Protein AF-A0A7Y3T190-F1 (afdb_monomer_lite)

Radius of gyration: 18.18 Å; chains: 1; bounding box: 47×35×49 Å

Foldseek 3Di:
DPDPVVLCVVLVVLCCVLVVVLVVVLVVLLVVLVVVDVLAQDEQLVLLCSLLQGLLCSLQSLQLCLCVVCLPPVNVVVVVVDPDDVLVSSVVSVVVSLVVSLVSLLVSLVVSVVNNYPDDSVVSSLLSSLSSLLLNLQLLLVCLVPVDSVSSNVVSVVVSVVLVVCVCVPVVLCRSSCVSVVDDNSSVVSNVNSVVSNVNSSVSNVVVVVVD

Sequence (212 aa):
MIGILNVLQISKVNLRIAFRNNILFSIAILISTPIIFSITNLDFSMAAKICEQFTVMIGVVILVPIFTPEEDRNIKETINAKAISPMFVYIIRILIAVILIISLIALFVNILIYLGGTFTSGRLIMGTFASALFLGGLGLFIASLTENISIGYMIPIVYFVFDIMTKGKYTKNLFLFSLMNNSFKEKYYLLIAAVVLIILSLLVYWVKNSKA

pLDDT: mean 75.5, std 12.4, range [44.88, 90.69]

Structure (mmCIF, N/CA/C/O backbone):
data_AF-A0A7Y3T190-F1
#
_entry.id   AF-A0A7Y3T190-F1
#
loop_
_atom_site.group_PDB
_atom_site.id
_atom_site.type_symbol
_atom_site.label_atom_id
_atom_site.label_alt_id
_atom_site.label_comp_id
_atom_site.label_asym_id
_atom_site.label_entity_id
_atom_site.label_seq_id
_atom_site.pdbx_PDB_ins_code
_atom_site.Cartn_x
_atom_site.Cartn_y
_atom_site.Cartn_z
_atom_site.occupancy
_atom_site.B_iso_or_equiv
_atom_site.auth_seq_id
_atom_site.auth_comp_id
_atom_site.auth_asym_id
_atom_site.auth_atom_id
_atom_site.pdbx_PDB_model_num
ATOM 1 N N . MET A 1 1 ? -16.109 18.915 26.242 1.00 44.88 1 MET A N 1
ATOM 2 C CA . MET A 1 1 ? -15.169 19.153 25.123 1.00 44.88 1 MET A CA 1
ATOM 3 C C . MET A 1 1 ? -13.795 18.598 25.507 1.00 44.88 1 MET A C 1
ATOM 5 O O . MET A 1 1 ? -12.869 19.344 25.787 1.00 44.88 1 MET A O 1
ATOM 9 N N . ILE A 1 2 ? -13.680 17.269 25.619 1.00 49.00 2 ILE A N 1
ATOM 10 C CA . ILE A 1 2 ? -12.401 16.598 25.903 1.00 49.00 2 ILE A CA 1
ATOM 11 C C . ILE A 1 2 ? -11.608 16.673 24.600 1.00 49.00 2 ILE A C 1
ATOM 13 O O . ILE A 1 2 ? -11.984 16.068 23.601 1.00 49.00 2 ILE A O 1
ATOM 17 N N . GLY A 1 3 ? -10.622 17.568 24.587 1.00 51.09 3 GLY A N 1
ATOM 18 C CA . GLY A 1 3 ? -10.087 18.164 23.371 1.00 51.09 3 GLY A CA 1
ATOM 19 C C . GLY A 1 3 ? -9.496 17.157 22.389 1.00 51.09 3 GLY A C 1
ATOM 20 O O . GLY A 1 3 ? -8.759 16.249 22.768 1.00 51.09 3 GLY A O 1
ATOM 21 N N . ILE A 1 4 ? -9.754 17.410 21.107 1.00 55.91 4 ILE A N 1
ATOM 22 C CA . ILE A 1 4 ? -9.080 16.846 19.926 1.00 55.91 4 ILE A CA 1
ATOM 23 C C . ILE A 1 4 ? -7.562 16.663 20.121 1.00 55.91 4 ILE A C 1
ATOM 25 O O . ILE A 1 4 ? -6.988 15.696 19.629 1.00 55.91 4 ILE A O 1
ATOM 29 N N . LEU A 1 5 ? -6.914 17.534 20.900 1.00 55.50 5 LEU A N 1
ATOM 30 C CA . LEU A 1 5 ? -5.495 17.447 21.254 1.00 55.50 5 LEU A CA 1
ATOM 31 C C . LEU A 1 5 ? -5.123 16.168 22.026 1.00 55.50 5 LEU A C 1
ATOM 33 O O . LEU A 1 5 ? -4.094 15.565 21.730 1.00 55.50 5 LEU A O 1
ATOM 37 N N . ASN A 1 6 ? -5.970 15.702 22.948 1.00 60.53 6 ASN A N 1
ATOM 38 C CA . ASN A 1 6 ? -5.724 14.471 23.709 1.00 60.53 6 ASN A CA 1
ATOM 39 C C . ASN A 1 6 ? -5.890 13.229 22.825 1.00 60.53 6 ASN A C 1
ATOM 41 O O . ASN A 1 6 ? -5.131 12.269 22.945 1.00 60.53 6 ASN A O 1
ATOM 45 N N . VAL A 1 7 ? -6.851 13.269 21.898 1.00 59.91 7 VAL A N 1
ATOM 46 C CA . VAL A 1 7 ? -7.062 12.225 20.883 1.00 59.91 7 VAL A CA 1
ATOM 47 C C . VAL A 1 7 ? -5.846 12.122 19.967 1.00 59.91 7 VAL A C 1
ATOM 49 O O . VAL A 1 7 ? -5.326 11.034 19.718 1.00 59.91 7 VAL A O 1
ATOM 52 N N . LEU A 1 8 ? -5.351 13.275 19.514 1.00 59.31 8 LEU A N 1
ATOM 53 C CA . LEU A 1 8 ? -4.154 13.372 18.693 1.00 59.31 8 LEU A CA 1
ATOM 54 C C . LEU A 1 8 ? -2.913 12.895 19.447 1.00 59.31 8 LEU A C 1
ATOM 56 O O . LEU A 1 8 ? -2.110 12.189 18.853 1.00 59.31 8 LEU A O 1
ATOM 60 N N . GLN A 1 9 ? -2.750 13.212 20.734 1.00 60.97 9 GLN A N 1
ATOM 61 C CA . GLN A 1 9 ? -1.602 12.748 21.521 1.00 60.97 9 GLN A CA 1
ATOM 62 C C . GLN A 1 9 ? -1.601 11.231 21.731 1.00 60.97 9 GLN A C 1
ATOM 64 O O . GLN A 1 9 ? -0.572 10.597 21.501 1.00 60.97 9 GLN A O 1
ATOM 69 N N . ILE A 1 10 ? -2.737 10.637 22.108 1.00 59.69 10 ILE A N 1
ATOM 70 C CA . ILE A 1 10 ? -2.844 9.184 22.323 1.00 59.69 10 ILE A CA 1
ATOM 71 C C . ILE A 1 10 ? -2.643 8.441 20.999 1.00 59.69 10 ILE A C 1
ATOM 73 O O . ILE A 1 10 ? -1.848 7.502 20.927 1.00 59.69 10 ILE A O 1
ATOM 77 N N . SER A 1 11 ? -3.283 8.920 19.925 1.00 58.53 11 SER A N 1
ATOM 78 C CA . SER A 1 11 ? -3.068 8.375 18.586 1.00 58.53 11 SER A CA 1
ATOM 79 C C . SER A 1 11 ? -1.607 8.520 18.168 1.00 58.53 11 SER A C 1
ATOM 81 O O . SER A 1 11 ? -1.024 7.553 17.704 1.00 58.53 11 SER A O 1
ATOM 83 N N . LYS A 1 12 ? -0.965 9.672 18.407 1.00 59.53 12 LYS A N 1
ATOM 84 C CA . LYS A 1 12 ? 0.435 9.938 18.041 1.00 59.53 12 LYS A CA 1
ATOM 85 C C . LYS A 1 12 ? 1.422 9.016 18.750 1.00 59.53 12 LYS A C 1
ATOM 87 O O . LYS A 1 12 ? 2.384 8.599 18.116 1.00 59.53 12 LYS A O 1
ATOM 92 N N . VAL A 1 13 ? 1.220 8.694 20.029 1.00 59.31 13 VAL A N 1
ATOM 93 C CA . VAL A 1 13 ? 2.126 7.797 20.771 1.00 59.31 13 VAL A CA 1
ATOM 94 C C . VAL A 1 13 ? 1.984 6.353 20.289 1.00 59.31 13 VAL A C 1
ATOM 96 O O . VAL A 1 13 ? 2.996 5.717 19.997 1.00 59.31 13 VAL A O 1
ATOM 99 N N . ASN A 1 14 ? 0.752 5.865 20.124 1.00 62.19 14 ASN A N 1
ATOM 100 C CA . ASN A 1 14 ? 0.501 4.505 19.641 1.00 62.19 14 ASN A CA 1
ATOM 101 C C . ASN A 1 14 ? 0.933 4.343 18.168 1.00 62.19 14 ASN A C 1
ATOM 103 O O . ASN A 1 14 ? 1.640 3.403 17.804 1.00 62.19 14 ASN A O 1
ATOM 107 N N . LEU A 1 15 ? 0.642 5.361 17.345 1.00 60.62 15 LEU A N 1
ATOM 108 C CA . LEU A 1 15 ? 1.167 5.505 15.988 1.00 60.62 15 LEU A CA 1
ATOM 109 C C . LEU A 1 15 ? 2.686 5.466 15.984 1.00 60.62 15 LEU A C 1
ATOM 111 O O . LEU A 1 15 ? 3.250 4.733 15.192 1.00 60.62 15 LEU A O 1
ATOM 115 N N . ARG A 1 16 ? 3.370 6.218 16.854 1.00 63.94 16 ARG A N 1
ATOM 116 C CA . ARG A 1 16 ? 4.836 6.285 16.843 1.00 63.94 16 ARG A CA 1
ATOM 117 C C . ARG A 1 16 ? 5.470 4.915 17.038 1.00 63.94 16 ARG A C 1
ATOM 119 O O . ARG A 1 16 ? 6.516 4.673 16.454 1.00 63.94 16 ARG A O 1
ATOM 126 N N . ILE A 1 17 ? 4.869 4.033 17.831 1.00 60.03 17 ILE A N 1
ATOM 127 C CA . ILE A 1 17 ? 5.414 2.695 18.077 1.00 60.03 17 ILE A CA 1
ATOM 128 C C . ILE A 1 17 ? 5.097 1.764 16.897 1.00 60.03 17 ILE A C 1
ATOM 130 O O . ILE A 1 17 ? 6.022 1.185 16.328 1.00 60.03 17 ILE A O 1
ATOM 134 N N . ALA A 1 18 ? 3.831 1.686 16.472 1.00 61.00 18 ALA A N 1
ATOM 135 C CA . ALA A 1 18 ? 3.410 0.827 15.361 1.00 61.00 18 ALA A CA 1
ATOM 136 C C . ALA A 1 18 ? 4.019 1.264 14.013 1.00 61.00 18 ALA A C 1
ATOM 138 O O . ALA A 1 18 ? 4.621 0.458 13.303 1.00 61.00 18 ALA A O 1
ATOM 139 N N . PHE A 1 19 ? 3.960 2.561 13.685 1.00 67.56 19 PHE A N 1
ATOM 140 C CA . PHE A 1 19 ? 4.597 3.103 12.483 1.00 67.56 19 PHE A CA 1
ATOM 141 C C . PHE A 1 19 ? 6.107 2.986 12.523 1.00 67.56 19 PHE A C 1
ATOM 143 O O . PHE A 1 19 ? 6.684 2.742 11.474 1.00 67.56 19 PHE A O 1
ATOM 150 N N . ARG A 1 20 ? 6.776 3.139 13.674 1.00 71.50 20 ARG A N 1
ATOM 151 C CA . ARG A 1 20 ? 8.238 2.986 13.709 1.00 71.50 20 ARG A CA 1
ATOM 152 C C . ARG A 1 20 ? 8.646 1.590 13.254 1.00 71.50 20 ARG A C 1
ATOM 154 O O . ARG A 1 20 ? 9.553 1.484 12.437 1.00 71.50 20 ARG A O 1
ATOM 161 N N . ASN A 1 21 ? 7.956 0.547 13.714 1.00 73.50 21 ASN A N 1
ATOM 162 C CA . ASN A 1 21 ? 8.255 -0.816 13.280 1.00 73.50 21 ASN A CA 1
ATOM 163 C C . ASN A 1 21 ? 7.94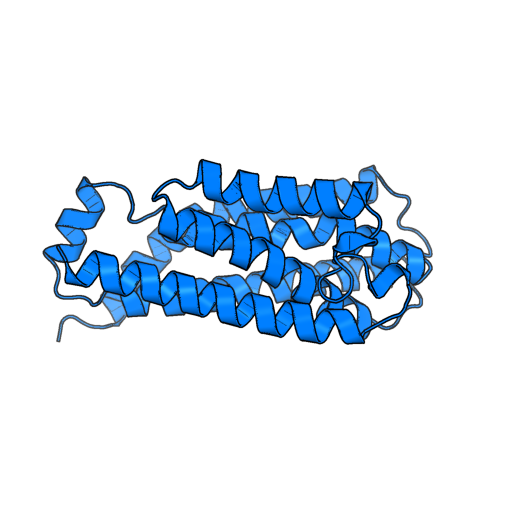0 -1.014 11.784 1.00 73.50 21 ASN A C 1
ATOM 165 O O . ASN A 1 21 ? 8.786 -1.520 11.054 1.00 73.50 21 ASN A O 1
ATOM 169 N N . ASN A 1 22 ? 6.793 -0.536 11.289 1.00 81.69 22 ASN A N 1
ATOM 170 C CA . ASN A 1 22 ? 6.429 -0.677 9.868 1.00 81.69 22 ASN A CA 1
ATOM 171 C C . ASN A 1 22 ? 7.326 0.145 8.928 1.00 81.69 22 ASN A C 1
ATOM 173 O O . ASN A 1 22 ? 7.636 -0.294 7.821 1.00 81.69 22 ASN A O 1
ATOM 177 N N . ILE A 1 23 ? 7.777 1.323 9.367 1.00 79.38 23 ILE A N 1
ATOM 178 C CA . ILE A 1 23 ? 8.745 2.155 8.646 1.00 79.38 23 ILE A CA 1
ATOM 179 C C . ILE A 1 23 ? 10.094 1.439 8.588 1.00 79.38 23 ILE A C 1
ATOM 181 O O . ILE A 1 23 ? 10.684 1.380 7.516 1.00 79.38 23 ILE A O 1
ATOM 185 N N . LEU A 1 24 ? 10.559 0.845 9.695 1.00 81.31 24 LEU A N 1
ATOM 186 C CA . LEU A 1 24 ? 11.789 0.048 9.705 1.00 81.31 24 LEU A CA 1
ATOM 187 C C . LEU A 1 24 ? 11.707 -1.123 8.718 1.00 81.31 24 LEU A C 1
ATOM 189 O O . LEU A 1 24 ? 12.624 -1.298 7.920 1.00 81.31 24 LEU A O 1
ATOM 193 N N . PHE A 1 25 ? 10.596 -1.868 8.704 1.00 82.38 25 PHE A N 1
ATOM 194 C CA . PHE A 1 25 ? 10.384 -2.940 7.725 1.00 82.38 25 PHE A CA 1
ATOM 195 C C . PHE A 1 25 ? 10.343 -2.420 6.285 1.00 82.38 25 PHE A C 1
ATOM 197 O O . PHE A 1 25 ? 10.968 -3.002 5.403 1.00 82.38 25 PHE A O 1
ATOM 204 N N . SER A 1 26 ? 9.667 -1.297 6.040 1.00 80.81 26 SER A N 1
ATOM 205 C CA . SER A 1 26 ? 9.594 -0.686 4.706 1.00 80.81 26 SER A CA 1
ATOM 206 C C . SER A 1 26 ? 10.968 -0.223 4.215 1.00 80.81 26 SER A C 1
ATOM 208 O O . SER A 1 26 ? 11.325 -0.458 3.063 1.00 80.81 26 SER A O 1
ATOM 210 N N . ILE A 1 27 ? 11.773 0.381 5.094 1.00 83.75 27 ILE A N 1
ATOM 211 C CA . ILE A 1 27 ? 13.156 0.773 4.798 1.00 83.75 27 ILE A CA 1
ATOM 212 C C . ILE A 1 27 ? 14.017 -0.465 4.531 1.00 83.75 27 ILE A C 1
ATOM 214 O O . ILE A 1 27 ? 14.779 -0.467 3.569 1.00 83.75 27 ILE A O 1
ATOM 218 N N . ALA A 1 28 ? 13.877 -1.530 5.325 1.00 84.19 28 ALA A N 1
ATOM 219 C CA . ALA A 1 28 ? 14.607 -2.778 5.107 1.00 84.19 28 ALA A CA 1
ATOM 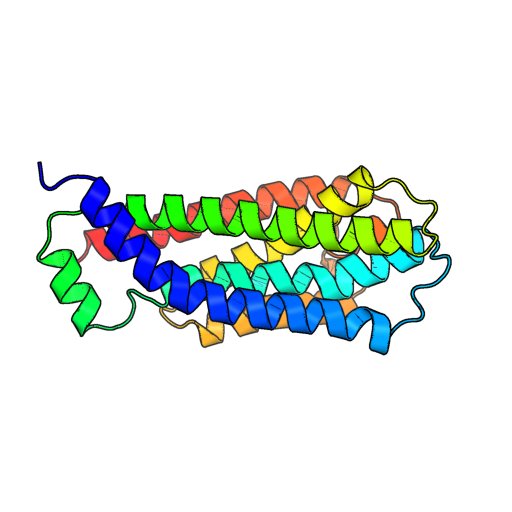220 C C . ALA A 1 28 ? 14.286 -3.396 3.735 1.00 84.19 28 ALA A C 1
ATOM 222 O O . ALA A 1 28 ? 15.201 -3.803 3.020 1.00 84.19 28 ALA A O 1
ATOM 223 N N . ILE A 1 29 ? 13.010 -3.388 3.324 1.00 82.00 29 ILE A N 1
ATOM 224 C CA . ILE A 1 29 ? 12.596 -3.816 1.980 1.00 82.00 29 ILE A CA 1
ATOM 225 C C . ILE A 1 29 ? 13.284 -2.953 0.918 1.00 82.00 29 ILE A C 1
ATOM 227 O O . ILE A 1 29 ? 13.882 -3.498 -0.006 1.00 82.00 29 ILE A O 1
ATOM 231 N N . LEU A 1 30 ? 13.277 -1.626 1.062 1.00 82.56 30 LEU A N 1
ATOM 232 C CA . LEU A 1 30 ? 13.927 -0.728 0.103 1.00 82.56 30 LEU A CA 1
ATOM 233 C C . LEU A 1 30 ? 15.440 -0.949 0.011 1.00 82.56 30 LEU A C 1
ATOM 235 O O . LEU A 1 30 ? 15.966 -1.007 -1.095 1.00 82.56 30 LEU A O 1
ATOM 239 N N . ILE A 1 31 ? 16.133 -1.132 1.136 1.00 80.75 31 ILE A N 1
ATOM 240 C CA . ILE A 1 31 ? 17.581 -1.404 1.171 1.00 80.75 31 ILE A CA 1
ATOM 241 C C . ILE A 1 31 ? 17.908 -2.784 0.591 1.00 80.75 31 ILE A C 1
ATOM 243 O O . ILE A 1 31 ? 18.971 -2.964 0.005 1.00 80.75 31 ILE A O 1
ATOM 247 N N . SER A 1 32 ? 16.999 -3.756 0.694 1.00 76.31 32 SER A N 1
ATOM 248 C CA . SER A 1 32 ? 17.205 -5.067 0.072 1.00 76.31 32 SER A CA 1
ATOM 249 C C . SER A 1 32 ? 17.202 -5.004 -1.460 1.00 76.31 32 SER A C 1
ATOM 251 O O . SER A 1 32 ? 17.890 -5.789 -2.109 1.00 76.31 32 SER A O 1
ATOM 253 N N . THR A 1 33 ? 16.491 -4.042 -2.061 1.00 79.12 33 THR A N 1
ATOM 254 C CA . THR A 1 33 ? 16.383 -3.941 -3.525 1.00 79.12 33 THR A CA 1
ATOM 255 C C . THR A 1 33 ? 17.723 -3.740 -4.255 1.00 79.12 33 THR A C 1
ATOM 257 O O . THR A 1 33 ? 17.973 -4.511 -5.181 1.00 79.12 33 THR A O 1
ATOM 260 N N . PRO A 1 34 ? 18.633 -2.823 -3.865 1.00 72.88 34 PRO A N 1
ATOM 261 C CA . PRO A 1 34 ? 19.944 -2.694 -4.506 1.00 72.88 34 PRO A CA 1
ATOM 262 C C . PRO A 1 34 ? 20.896 -3.866 -4.240 1.00 72.88 34 PRO A C 1
ATOM 264 O O . PRO A 1 34 ? 21.876 -4.022 -4.959 1.00 72.88 34 PRO A O 1
ATOM 267 N N . ILE A 1 35 ? 20.639 -4.688 -3.216 1.00 74.69 35 ILE A N 1
ATOM 268 C CA . ILE A 1 35 ? 21.432 -5.899 -2.948 1.00 74.69 35 ILE A CA 1
ATOM 269 C C . ILE A 1 35 ? 21.064 -6.997 -3.954 1.00 74.69 35 ILE A C 1
ATOM 271 O O . ILE A 1 35 ? 21.918 -7.770 -4.378 1.00 74.69 35 ILE A O 1
ATOM 275 N N . ILE A 1 36 ? 19.787 -7.060 -4.342 1.00 73.31 36 ILE A N 1
ATOM 276 C CA . ILE A 1 36 ? 19.253 -8.080 -5.251 1.00 73.31 36 ILE A CA 1
ATOM 277 C C . ILE A 1 36 ? 19.416 -7.661 -6.722 1.00 73.31 36 ILE A C 1
ATOM 279 O O . ILE A 1 36 ? 19.604 -8.516 -7.587 1.00 73.31 36 ILE A O 1
ATOM 283 N N . PHE A 1 37 ? 19.352 -6.359 -7.021 1.00 72.69 37 PHE A N 1
ATOM 284 C CA . PHE A 1 37 ? 19.415 -5.827 -8.383 1.00 72.69 37 PHE A CA 1
ATOM 285 C C . PHE A 1 37 ? 20.567 -4.838 -8.559 1.00 72.69 37 PHE A C 1
ATOM 287 O O . PHE A 1 37 ? 20.723 -3.915 -7.764 1.00 72.69 37 PHE A O 1
ATOM 294 N N . SER A 1 38 ? 21.308 -4.952 -9.666 1.00 71.31 38 SER A N 1
ATOM 295 C CA . SER A 1 38 ? 22.205 -3.879 -10.107 1.00 71.31 38 SER A CA 1
ATOM 296 C C . SER A 1 38 ? 21.391 -2.629 -10.444 1.00 71.31 38 SER A C 1
ATOM 298 O O . SER A 1 38 ? 20.612 -2.616 -11.392 1.00 71.31 38 SER A O 1
ATOM 300 N N . ILE A 1 39 ? 21.586 -1.584 -9.643 1.00 69.38 39 ILE A N 1
ATOM 301 C CA . ILE A 1 39 ? 20.850 -0.309 -9.685 1.00 69.38 39 ILE A CA 1
ATOM 302 C C . ILE A 1 39 ? 21.569 0.812 -10.458 1.00 69.38 39 ILE A C 1
ATOM 304 O O . ILE A 1 39 ? 21.109 1.950 -10.461 1.00 69.38 39 ILE A O 1
ATOM 308 N N . THR A 1 40 ? 22.693 0.518 -11.111 1.00 68.62 40 THR A N 1
ATOM 309 C CA . THR A 1 40 ? 23.482 1.499 -11.874 1.00 68.62 40 THR A CA 1
ATOM 310 C C . THR A 1 40 ? 22.925 1.683 -13.284 1.00 68.62 40 THR A C 1
ATOM 312 O O . THR A 1 40 ? 22.764 0.688 -13.988 1.00 68.62 40 THR A O 1
ATOM 315 N N . ASN A 1 41 ? 22.701 2.933 -13.716 1.00 71.75 41 ASN A N 1
ATOM 316 C CA . ASN A 1 41 ? 22.225 3.282 -15.069 1.00 71.75 41 ASN A CA 1
ATOM 317 C C . ASN A 1 41 ? 20.993 2.474 -15.516 1.00 71.75 41 ASN A C 1
ATOM 319 O O . ASN A 1 41 ? 21.007 1.780 -16.531 1.00 71.75 41 ASN A O 1
ATOM 323 N N . LEU A 1 42 ? 19.925 2.539 -14.721 1.00 76.12 42 LEU A N 1
ATOM 324 C CA . LEU A 1 42 ? 18.695 1.794 -14.980 1.00 76.12 42 LEU A CA 1
ATOM 325 C C . LEU A 1 42 ? 17.859 2.410 -16.110 1.00 76.12 42 LEU A C 1
ATOM 327 O O . LEU A 1 42 ? 17.482 3.583 -16.056 1.00 76.12 42 LEU A O 1
ATOM 331 N N . ASP A 1 43 ? 17.449 1.561 -17.052 1.00 80.44 43 ASP A N 1
ATOM 332 C CA . ASP A 1 43 ? 16.388 1.867 -18.010 1.00 80.44 43 ASP A CA 1
ATOM 333 C C . ASP A 1 43 ? 15.012 1.936 -17.331 1.00 80.44 43 ASP A C 1
ATOM 335 O O . ASP A 1 43 ? 14.741 1.260 -16.330 1.00 80.44 43 ASP A O 1
ATOM 339 N N . PHE A 1 44 ? 14.085 2.688 -17.937 1.00 76.62 44 PHE A N 1
ATOM 340 C CA . PHE A 1 44 ? 12.716 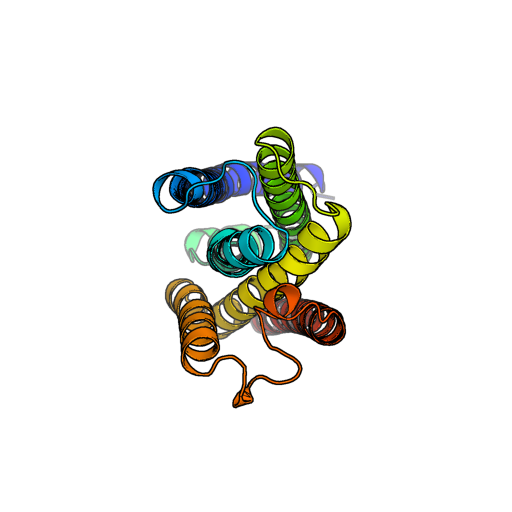2.860 -17.430 1.00 76.62 44 PHE A CA 1
ATOM 341 C C . PHE A 1 44 ? 12.011 1.529 -17.126 1.00 76.62 44 PHE A C 1
ATOM 343 O O . PHE A 1 44 ? 11.380 1.391 -16.080 1.00 76.62 44 PHE A O 1
ATOM 350 N N . SER A 1 45 ? 12.134 0.532 -18.009 1.00 77.31 45 SER A N 1
ATOM 351 C CA . SER A 1 45 ? 11.471 -0.766 -17.824 1.00 77.31 45 SER A CA 1
ATOM 352 C C . SER A 1 45 ? 12.005 -1.529 -16.610 1.00 77.31 45 SER A C 1
ATOM 354 O O . SER A 1 45 ? 11.245 -2.247 -15.957 1.00 77.31 45 SER A O 1
ATOM 356 N N . MET A 1 46 ? 13.298 -1.399 -16.305 1.00 79.12 46 MET A N 1
ATOM 357 C CA . MET A 1 46 ? 13.914 -2.106 -15.185 1.00 79.12 46 MET A CA 1
ATOM 358 C C . MET A 1 46 ? 13.617 -1.396 -13.864 1.00 79.12 46 MET A C 1
ATOM 360 O O . MET A 1 46 ? 13.260 -2.054 -12.888 1.00 79.12 46 MET A O 1
ATOM 364 N N . ALA A 1 47 ? 13.631 -0.059 -13.861 1.00 81.81 47 ALA A N 1
ATOM 365 C CA . ALA A 1 47 ? 13.167 0.741 -12.731 1.00 81.81 47 ALA A CA 1
ATOM 366 C C . ALA A 1 47 ? 11.682 0.479 -12.415 1.00 81.81 47 ALA A C 1
ATOM 368 O O . ALA A 1 47 ? 11.321 0.277 -11.256 1.00 81.81 47 ALA A O 1
ATOM 369 N N . ALA A 1 48 ? 10.827 0.406 -13.442 1.00 81.00 48 ALA A N 1
ATOM 370 C CA . ALA A 1 48 ? 9.413 0.073 -13.289 1.00 81.00 48 ALA A CA 1
ATOM 371 C C . ALA A 1 48 ? 9.226 -1.310 -12.656 1.00 81.00 48 ALA A C 1
ATOM 373 O O . ALA A 1 48 ? 8.454 -1.448 -11.711 1.00 81.00 48 ALA A O 1
ATOM 374 N N . LYS A 1 49 ? 9.987 -2.312 -13.111 1.00 82.00 49 LYS A N 1
ATOM 375 C CA . LYS A 1 49 ? 9.954 -3.662 -12.542 1.00 82.00 49 LYS A CA 1
ATOM 376 C C . LYS A 1 49 ? 10.342 -3.672 -11.062 1.00 82.00 49 LYS A C 1
ATOM 378 O O . LYS A 1 49 ? 9.622 -4.260 -10.263 1.00 82.00 49 LYS A O 1
ATOM 383 N N . ILE A 1 50 ? 11.448 -3.020 -10.691 1.00 83.19 50 ILE A N 1
ATOM 384 C CA . ILE A 1 50 ? 11.906 -2.958 -9.293 1.00 83.19 50 ILE A CA 1
ATOM 385 C C . ILE A 1 50 ? 10.835 -2.293 -8.422 1.00 83.19 50 ILE A C 1
ATOM 387 O O . ILE A 1 50 ? 10.462 -2.829 -7.377 1.00 83.19 50 ILE A O 1
ATOM 391 N N . CYS A 1 51 ? 10.281 -1.167 -8.871 1.00 83.75 51 CYS A N 1
ATOM 392 C CA . CYS A 1 51 ? 9.275 -0.456 -8.098 1.00 83.75 51 CYS A CA 1
ATOM 393 C C . CYS A 1 51 ? 7.950 -1.218 -7.987 1.00 83.75 51 CYS A C 1
ATOM 395 O O . CYS A 1 51 ? 7.403 -1.329 -6.891 1.00 83.75 51 CYS A O 1
ATOM 397 N N . GLU A 1 52 ? 7.450 -1.797 -9.076 1.00 82.31 52 GLU A N 1
ATOM 398 C CA . GLU A 1 52 ? 6.183 -2.531 -9.055 1.00 82.31 52 GLU A CA 1
ATOM 399 C C . GLU A 1 52 ? 6.278 -3.878 -8.326 1.00 82.31 52 GLU A C 1
ATOM 401 O O . GLU A 1 52 ? 5.293 -4.308 -7.733 1.00 82.31 52 GLU A O 1
ATOM 406 N N . GLN A 1 53 ? 7.444 -4.535 -8.321 1.00 82.06 53 GLN A N 1
ATOM 407 C CA . GLN A 1 53 ? 7.631 -5.827 -7.647 1.00 82.06 53 GLN A CA 1
ATOM 408 C C . GLN A 1 53 ? 8.034 -5.703 -6.177 1.00 82.06 53 GLN A C 1
ATOM 410 O O . GLN A 1 53 ? 7.626 -6.535 -5.373 1.00 82.06 53 GLN A O 1
ATOM 415 N N . PHE A 1 54 ? 8.797 -4.678 -5.796 1.00 82.25 54 PHE A N 1
ATOM 416 C CA . PHE A 1 54 ? 9.324 -4.570 -4.431 1.00 82.25 54 PHE A CA 1
ATOM 417 C C . PHE A 1 54 ? 8.733 -3.387 -3.676 1.00 82.25 54 PHE A C 1
ATOM 419 O O . PHE A 1 54 ? 8.208 -3.552 -2.575 1.00 82.25 54 PHE A O 1
ATOM 426 N N . THR A 1 55 ? 8.758 -2.192 -4.267 1.00 83.56 55 THR A N 1
ATOM 427 C CA . THR A 1 55 ? 8.284 -0.975 -3.590 1.00 83.56 55 THR A CA 1
ATOM 428 C C . THR A 1 55 ? 6.776 -1.018 -3.318 1.00 83.56 55 THR A C 1
ATOM 430 O O . THR A 1 55 ? 6.314 -0.478 -2.317 1.00 83.56 55 THR A O 1
ATOM 433 N N . VAL A 1 56 ? 5.999 -1.721 -4.143 1.00 86.81 56 VAL A N 1
ATOM 434 C CA . VAL A 1 56 ? 4.550 -1.895 -3.952 1.00 86.81 56 VAL A CA 1
ATOM 435 C C . VAL A 1 56 ? 4.188 -2.595 -2.633 1.00 86.81 56 VAL A C 1
ATOM 437 O O . VAL A 1 56 ? 3.165 -2.263 -2.031 1.00 86.81 56 VAL A O 1
ATOM 440 N N . MET A 1 57 ? 5.044 -3.486 -2.117 1.00 87.25 57 MET A N 1
ATOM 441 C CA . MET A 1 57 ? 4.803 -4.186 -0.844 1.00 87.25 57 MET A CA 1
ATOM 442 C C . MET A 1 57 ? 4.785 -3.255 0.372 1.00 87.25 57 MET A C 1
ATOM 444 O O . MET A 1 57 ? 4.154 -3.572 1.381 1.00 87.25 57 MET A O 1
ATOM 448 N N . ILE A 1 58 ? 5.398 -2.073 0.269 1.00 87.50 58 ILE A N 1
ATOM 449 C CA . ILE A 1 58 ? 5.353 -1.040 1.314 1.00 87.50 58 ILE A CA 1
ATOM 450 C C . ILE A 1 58 ? 3.907 -0.633 1.610 1.00 87.50 58 ILE A C 1
ATOM 452 O O . ILE A 1 58 ? 3.557 -0.390 2.764 1.00 87.50 58 ILE A O 1
ATOM 456 N N . GLY A 1 59 ? 3.047 -0.616 0.585 1.00 84.94 59 GLY A N 1
ATOM 457 C CA . GLY A 1 59 ? 1.626 -0.339 0.757 1.00 84.94 59 GLY A CA 1
ATOM 458 C C . GLY A 1 59 ? 0.964 -1.318 1.724 1.00 84.94 59 GLY A C 1
ATOM 459 O O . GLY A 1 59 ? 0.254 -0.894 2.629 1.00 84.94 59 GLY A O 1
ATOM 460 N N . VAL A 1 60 ? 1.266 -2.613 1.602 1.00 88.56 60 VAL A N 1
ATOM 461 C CA . VAL A 1 60 ? 0.743 -3.665 2.488 1.00 88.56 60 VAL A CA 1
ATOM 462 C C . VAL A 1 60 ? 1.290 -3.507 3.908 1.00 88.56 60 VAL A C 1
ATOM 464 O O . VAL A 1 60 ? 0.518 -3.473 4.863 1.00 88.56 60 VAL A O 1
ATOM 467 N N . VAL A 1 61 ? 2.608 -3.349 4.051 1.00 87.00 61 VAL A N 1
ATOM 468 C CA . VAL A 1 61 ? 3.285 -3.231 5.357 1.00 87.00 61 VAL A CA 1
ATOM 469 C C . VAL A 1 61 ? 2.786 -2.029 6.162 1.00 87.00 61 VAL A C 1
ATOM 471 O O . VAL A 1 61 ? 2.688 -2.103 7.384 1.00 87.00 61 VAL A O 1
ATOM 474 N N . ILE A 1 62 ? 2.458 -0.919 5.497 1.00 84.50 62 ILE A N 1
ATOM 475 C CA . ILE A 1 62 ? 2.020 0.304 6.175 1.00 84.50 62 ILE A CA 1
ATOM 476 C C . ILE A 1 62 ? 0.499 0.338 6.393 1.00 84.50 62 ILE A C 1
ATOM 478 O O . ILE A 1 62 ? 0.071 0.766 7.465 1.00 84.50 62 ILE A O 1
ATOM 482 N N . LEU A 1 63 ? -0.323 -0.092 5.422 1.00 84.31 63 LEU A N 1
ATOM 483 C CA . LEU A 1 63 ? -1.790 0.024 5.515 1.00 84.31 63 LEU A CA 1
ATOM 484 C C . LEU A 1 63 ? -2.447 -1.094 6.332 1.00 84.31 63 LEU A C 1
ATOM 486 O O . LEU A 1 63 ? -3.321 -0.806 7.145 1.00 84.31 63 LEU A O 1
ATOM 490 N N . VAL A 1 64 ? -2.042 -2.356 6.170 1.00 84.75 64 VAL A N 1
ATOM 491 C CA . VAL A 1 64 ? -2.702 -3.494 6.843 1.00 84.75 64 VAL A CA 1
ATOM 492 C C . VAL A 1 64 ? -2.746 -3.369 8.374 1.00 84.75 64 VAL A C 1
ATOM 494 O O . VAL A 1 64 ? -3.815 -3.571 8.953 1.00 84.75 64 VAL A O 1
ATOM 497 N N . PRO A 1 65 ? -1.659 -2.990 9.072 1.00 76.12 65 PRO A N 1
ATOM 498 C CA . PRO A 1 65 ? -1.665 -2.943 10.528 1.00 76.12 65 PRO A CA 1
ATOM 499 C C . PRO A 1 65 ? -2.342 -1.690 11.104 1.00 76.12 65 PRO A C 1
ATOM 501 O O . PRO A 1 65 ? -2.286 -1.490 12.314 1.00 76.12 65 PRO A O 1
ATOM 504 N N . ILE A 1 66 ? -2.995 -0.833 10.309 1.00 75.62 66 ILE A N 1
ATOM 505 C CA . ILE A 1 66 ? -3.626 0.401 10.821 1.00 75.62 66 ILE A CA 1
ATOM 506 C C . ILE A 1 66 ? -4.702 0.118 11.887 1.00 75.62 66 ILE A C 1
ATOM 508 O O . ILE A 1 66 ? -4.894 0.937 12.794 1.00 75.62 66 ILE A O 1
ATOM 512 N N . PHE A 1 67 ? -5.363 -1.043 11.813 1.00 66.81 67 PHE A N 1
ATOM 513 C CA . PHE A 1 67 ? -6.383 -1.472 12.775 1.00 66.81 67 PHE A CA 1
ATOM 514 C C . PHE A 1 67 ? -5.829 -2.215 14.008 1.00 66.81 67 PHE A C 1
ATOM 516 O O . PHE A 1 67 ? -6.527 -2.279 15.016 1.00 66.81 67 PHE A O 1
ATOM 523 N N . THR A 1 68 ? -4.563 -2.667 13.984 1.00 61.62 68 THR A N 1
ATOM 524 C CA . THR A 1 68 ? -3.909 -3.404 15.094 1.00 61.62 68 THR A CA 1
ATOM 525 C C . THR A 1 68 ? -4.029 -2.765 16.484 1.00 61.62 68 THR A C 1
ATOM 527 O O . THR A 1 68 ? -4.265 -3.503 17.438 1.00 61.62 68 THR A O 1
ATOM 530 N N . PRO A 1 69 ? -3.885 -1.434 16.678 1.00 55.44 69 PRO A N 1
ATOM 531 C CA . PRO A 1 69 ? -3.710 -0.894 18.025 1.00 55.44 69 PRO A CA 1
ATOM 532 C C . PRO A 1 69 ? -5.001 -0.850 18.859 1.00 55.44 69 PRO A C 1
ATOM 534 O O . PRO A 1 69 ? -4.958 -0.448 20.018 1.00 55.44 69 PRO A O 1
ATOM 537 N N . GLU A 1 70 ? -6.143 -1.205 18.262 1.00 53.72 70 GLU A N 1
ATOM 538 C CA . GLU A 1 70 ? -7.484 -1.163 18.867 1.00 53.72 70 GLU A CA 1
ATOM 539 C C . GLU A 1 70 ? -8.170 -2.546 18.896 1.00 53.72 70 GLU A C 1
ATOM 541 O O . GLU A 1 70 ? -9.281 -2.665 19.408 1.00 53.72 70 GLU A O 1
ATOM 546 N N . GLU A 1 71 ? -7.513 -3.600 18.393 1.00 51.25 71 GLU A N 1
ATOM 547 C CA . GLU A 1 71 ? -7.989 -4.994 18.501 1.00 51.25 71 GLU A CA 1
ATOM 548 C C . GLU A 1 71 ? -7.755 -5.602 19.895 1.00 51.25 71 GLU A C 1
ATOM 550 O O . GLU A 1 71 ? -8.397 -6.589 20.258 1.00 51.25 71 GLU A O 1
ATOM 555 N N . ASP A 1 72 ? -6.893 -4.994 20.715 1.00 53.94 72 ASP A N 1
ATOM 556 C CA . ASP A 1 72 ? -6.701 -5.399 22.105 1.00 53.94 72 ASP A CA 1
ATOM 557 C C . ASP A 1 72 ? -7.961 -5.071 22.922 1.00 53.94 72 ASP A C 1
ATOM 559 O O . ASP A 1 72 ? -8.296 -3.899 23.132 1.00 53.94 72 ASP A O 1
ATOM 563 N N . ARG A 1 73 ? -8.675 -6.105 23.396 1.00 50.66 73 ARG A N 1
ATOM 564 C CA . ARG A 1 73 ? -9.962 -5.964 24.113 1.00 50.66 73 ARG A CA 1
ATOM 565 C C . ARG A 1 73 ? -9.889 -4.955 25.265 1.00 50.66 73 ARG A C 1
ATOM 567 O O . ARG A 1 73 ? -10.778 -4.118 25.396 1.00 50.66 73 ARG A O 1
ATOM 574 N N . ASN A 1 74 ? -8.784 -4.953 26.013 1.00 48.25 74 ASN A N 1
ATOM 575 C CA . ASN A 1 74 ? -8.551 -4.026 27.127 1.00 48.25 74 ASN A CA 1
ATOM 576 C C . ASN A 1 74 ? -8.477 -2.551 26.680 1.00 48.25 74 ASN A C 1
ATOM 578 O O . ASN A 1 74 ? -8.915 -1.647 27.395 1.00 48.25 74 ASN A O 1
ATOM 582 N N . ILE A 1 75 ? -7.933 -2.285 25.489 1.00 53.94 75 ILE A N 1
ATOM 583 C CA . ILE A 1 75 ? -7.813 -0.932 24.932 1.00 53.94 75 ILE A CA 1
ATOM 584 C C . ILE A 1 75 ? -9.152 -0.493 24.331 1.00 53.94 75 ILE A C 1
ATOM 586 O O . ILE A 1 75 ? -9.560 0.651 24.534 1.00 53.94 75 ILE A O 1
ATOM 590 N N . LYS A 1 76 ? -9.871 -1.401 23.660 1.00 53.72 76 LYS A N 1
ATOM 591 C CA . LYS A 1 76 ? -11.190 -1.135 23.064 1.00 53.72 76 LYS A CA 1
ATOM 592 C C . LYS A 1 76 ? -12.228 -0.730 24.115 1.00 53.72 76 LYS A C 1
ATOM 594 O O . LYS A 1 76 ? -12.949 0.244 23.915 1.00 53.72 76 LYS A O 1
ATOM 599 N N . GLU A 1 77 ? -12.244 -1.404 25.264 1.00 51.75 77 GLU A N 1
ATOM 600 C CA . GLU A 1 77 ? -13.127 -1.071 26.392 1.00 51.75 77 GLU A CA 1
ATOM 601 C C . GLU A 1 77 ? -12.768 0.280 27.033 1.00 51.75 77 GLU A C 1
ATOM 603 O O . GLU A 1 77 ? -13.647 1.089 27.332 1.00 51.75 77 GLU A O 1
ATOM 608 N N . THR A 1 78 ? -11.472 0.586 27.152 1.00 53.34 78 THR A N 1
ATOM 609 C CA . THR A 1 78 ? -10.998 1.866 27.708 1.00 53.34 78 THR A CA 1
ATOM 610 C C . THR A 1 78 ? -11.269 3.050 26.768 1.00 53.34 78 THR A C 1
ATOM 612 O O . THR A 1 78 ? -11.550 4.161 27.225 1.00 53.34 78 THR A O 1
ATOM 615 N N . ILE A 1 79 ? -11.197 2.837 25.448 1.00 53.50 79 ILE A N 1
ATOM 616 C CA . ILE A 1 79 ? -11.520 3.855 24.439 1.00 53.50 79 ILE A CA 1
ATOM 617 C C . ILE A 1 79 ? -13.029 4.056 24.342 1.00 53.50 79 ILE A C 1
ATOM 619 O O . ILE A 1 79 ? -13.438 5.208 24.333 1.00 53.50 79 ILE A O 1
ATOM 623 N N . ASN A 1 80 ? -13.854 3.002 24.356 1.00 53.62 80 ASN A N 1
ATOM 624 C CA . ASN A 1 80 ? -15.318 3.147 24.384 1.00 53.62 80 ASN A CA 1
ATOM 625 C C . ASN A 1 80 ? -15.819 3.845 25.660 1.00 53.62 80 ASN A C 1
ATOM 627 O O . ASN A 1 80 ? -16.818 4.559 25.615 1.00 53.62 80 ASN A O 1
ATOM 631 N N . ALA A 1 81 ? -15.103 3.712 26.782 1.00 51.38 81 ALA A N 1
ATOM 632 C CA . ALA A 1 81 ? -15.382 4.469 28.004 1.00 51.38 81 ALA A CA 1
ATOM 633 C C . ALA A 1 81 ? -15.063 5.976 27.878 1.00 51.38 81 ALA A C 1
ATOM 635 O O . ALA A 1 81 ? -15.572 6.794 28.647 1.00 51.38 81 ALA A O 1
ATOM 636 N N . LYS A 1 82 ? -14.240 6.379 26.899 1.00 53.03 82 LYS A N 1
ATOM 637 C CA . LYS A 1 82 ? -14.003 7.782 26.541 1.00 53.03 82 LYS A CA 1
ATOM 638 C C . LYS A 1 82 ? -14.883 8.153 25.346 1.00 53.03 82 LYS A C 1
ATOM 640 O O . LYS A 1 82 ? -14.787 7.561 24.285 1.00 53.03 82 LYS A O 1
ATOM 645 N N . ALA A 1 83 ? -15.684 9.209 25.471 1.00 50.91 83 ALA A N 1
ATOM 646 C CA . ALA A 1 83 ? -16.539 9.734 24.398 1.00 50.91 83 ALA A CA 1
ATOM 647 C C . ALA A 1 83 ? -15.743 10.385 23.236 1.00 50.91 83 ALA A C 1
ATOM 649 O O . ALA A 1 83 ? -15.871 11.578 22.962 1.00 50.91 83 ALA A O 1
ATOM 650 N N . ILE A 1 84 ? -14.868 9.627 22.578 1.00 57.22 84 ILE A N 1
ATOM 651 C CA . ILE A 1 84 ? -14.111 10.014 21.390 1.00 57.22 84 ILE A CA 1
ATOM 652 C C . ILE A 1 84 ? -14.563 9.086 20.270 1.00 57.22 84 ILE A C 1
ATOM 654 O O . ILE A 1 84 ? -14.449 7.874 20.386 1.00 57.22 84 ILE A O 1
ATOM 658 N N . SER A 1 85 ? -15.045 9.649 19.166 1.00 60.50 85 SER A N 1
ATOM 659 C CA . SER A 1 85 ? -15.445 8.879 17.988 1.00 60.50 85 SER A CA 1
ATOM 660 C C . SER A 1 85 ? -14.226 8.170 17.364 1.00 60.50 85 SER A C 1
ATOM 662 O O . SER A 1 85 ? -13.381 8.859 16.774 1.00 60.50 85 SER A O 1
ATOM 664 N N . PRO A 1 86 ? -14.125 6.828 17.425 1.00 66.00 86 PRO A N 1
ATOM 665 C CA . PRO A 1 86 ? -12.955 6.088 16.938 1.00 66.00 86 PRO A CA 1
ATOM 666 C C . PRO A 1 86 ? -12.723 6.297 15.432 1.00 66.00 86 PRO A C 1
ATOM 668 O O . PRO A 1 86 ? -11.589 6.390 14.972 1.00 66.00 86 PRO A O 1
ATOM 671 N N . MET A 1 87 ? -13.798 6.519 14.669 1.00 69.44 87 MET A N 1
ATOM 672 C CA . MET A 1 87 ? -13.774 6.776 13.224 1.00 69.44 87 MET A CA 1
ATOM 673 C C . MET A 1 87 ? -12.826 7.914 12.797 1.00 69.44 87 MET A C 1
ATOM 675 O O . MET A 1 87 ? -12.084 7.779 11.825 1.00 69.44 87 MET A O 1
ATOM 679 N N . PHE A 1 88 ? -12.810 9.034 13.529 1.00 69.75 88 PHE A N 1
ATOM 680 C CA . PHE A 1 88 ? -11.962 10.183 13.182 1.00 69.75 88 PHE A CA 1
ATOM 681 C C . PHE A 1 88 ? -10.474 9.877 13.357 1.00 69.75 88 PHE A C 1
ATOM 683 O O . PHE A 1 88 ? -9.643 10.365 12.590 1.00 69.75 88 PHE A O 1
ATOM 690 N N . VAL A 1 89 ? -10.136 9.040 14.339 1.00 74.06 89 VAL A N 1
ATOM 691 C CA . VAL A 1 89 ? -8.759 8.603 14.561 1.00 74.06 89 VAL A CA 1
ATOM 692 C C . VAL A 1 89 ? -8.288 7.783 13.366 1.00 74.06 89 VAL A C 1
ATOM 694 O O . VAL A 1 89 ? -7.226 8.077 12.822 1.00 74.06 89 VAL A O 1
ATOM 697 N N . TYR A 1 90 ? -9.100 6.837 12.891 1.00 76.69 90 TYR A N 1
ATOM 698 C CA . TYR A 1 90 ? -8.760 6.004 11.736 1.00 76.69 90 TYR A CA 1
ATOM 699 C C . TYR A 1 90 ? -8.551 6.789 10.448 1.00 76.69 90 TYR A C 1
ATOM 701 O O . TYR A 1 90 ? -7.574 6.537 9.746 1.00 76.69 90 TYR A O 1
ATOM 709 N N . ILE A 1 91 ? -9.402 7.776 10.162 1.00 79.88 91 ILE A N 1
ATOM 710 C CA . ILE A 1 91 ? -9.241 8.624 8.973 1.00 79.88 91 ILE A CA 1
ATOM 711 C C . ILE A 1 91 ? -7.891 9.349 9.014 1.00 79.88 91 ILE A C 1
ATOM 713 O O . ILE A 1 91 ? -7.142 9.318 8.038 1.00 79.88 91 ILE A O 1
ATOM 717 N N . ILE A 1 92 ? -7.532 9.940 10.159 1.00 77.94 92 ILE A N 1
ATOM 718 C CA . ILE A 1 92 ? -6.235 10.609 10.330 1.00 77.94 92 ILE A CA 1
ATOM 719 C C . ILE A 1 92 ? -5.079 9.612 10.150 1.00 77.94 92 ILE A C 1
ATOM 721 O O . ILE A 1 92 ? -4.087 9.942 9.500 1.00 77.94 92 ILE A O 1
ATOM 725 N N . ARG A 1 93 ? -5.198 8.380 10.670 1.00 80.56 93 ARG A N 1
ATOM 726 C CA . ARG A 1 93 ? -4.165 7.340 10.508 1.00 80.56 93 ARG A CA 1
ATOM 727 C C . ARG A 1 93 ? -3.976 6.928 9.050 1.00 80.56 93 ARG A C 1
ATOM 729 O O . ARG A 1 93 ? -2.836 6.827 8.605 1.00 80.56 93 ARG A O 1
ATOM 736 N N . ILE A 1 94 ? -5.065 6.734 8.306 1.00 84.75 94 ILE A N 1
ATOM 737 C CA . ILE A 1 94 ? -5.014 6.399 6.877 1.00 84.75 94 ILE A CA 1
ATOM 738 C C . ILE A 1 94 ? -4.370 7.545 6.092 1.00 84.75 94 ILE A C 1
ATOM 740 O O . ILE A 1 94 ? -3.488 7.296 5.278 1.00 84.75 94 ILE A O 1
ATOM 744 N N . LEU A 1 95 ? -4.721 8.803 6.375 1.00 86.38 95 LEU A N 1
ATOM 745 C CA . LEU A 1 95 ? -4.092 9.951 5.712 1.00 86.38 95 LEU A CA 1
ATOM 746 C C . LEU A 1 95 ? -2.578 10.006 5.967 1.00 86.38 95 LEU A C 1
ATOM 748 O O . LEU A 1 95 ? -1.805 10.170 5.024 1.00 86.38 95 LEU A O 1
ATOM 752 N N . ILE A 1 96 ? -2.140 9.803 7.213 1.00 83.62 96 ILE A N 1
ATOM 753 C CA . ILE A 1 96 ? -0.710 9.743 7.559 1.00 83.62 96 ILE A CA 1
ATOM 754 C C . ILE A 1 96 ? -0.017 8.573 6.839 1.00 83.62 96 ILE A C 1
ATOM 756 O O . ILE A 1 96 ? 1.074 8.755 6.299 1.00 83.62 96 ILE A O 1
ATOM 760 N N . ALA A 1 97 ? -0.649 7.394 6.779 1.00 86.56 97 ALA A N 1
ATOM 761 C CA . ALA A 1 97 ? -0.133 6.230 6.056 1.00 86.56 97 ALA A CA 1
ATOM 762 C C . ALA A 1 97 ? 0.077 6.522 4.567 1.00 86.56 97 ALA A C 1
ATOM 764 O O . ALA A 1 97 ? 1.142 6.239 4.025 1.00 86.56 97 ALA A O 1
ATOM 765 N N . VAL A 1 98 ? -0.919 7.125 3.915 1.00 88.94 98 VAL A N 1
ATOM 766 C CA . VAL A 1 98 ? -0.873 7.470 2.490 1.00 88.94 98 VAL A CA 1
ATOM 767 C C . VAL A 1 98 ? 0.258 8.464 2.205 1.00 88.94 98 VAL A C 1
ATOM 769 O O . VAL A 1 98 ? 1.023 8.256 1.262 1.00 88.94 98 VAL A O 1
ATOM 772 N N . ILE A 1 99 ? 0.413 9.495 3.047 1.00 88.50 99 ILE A N 1
ATOM 773 C CA . ILE A 1 99 ? 1.505 10.479 2.944 1.00 88.50 99 ILE A CA 1
ATOM 774 C C . ILE A 1 99 ? 2.875 9.801 3.105 1.00 88.50 99 ILE A C 1
ATOM 776 O O . ILE A 1 99 ? 3.821 10.115 2.382 1.00 88.50 99 ILE A O 1
ATOM 780 N N . LEU A 1 100 ? 2.996 8.842 4.023 1.00 87.00 100 LEU A N 1
ATOM 781 C CA . LEU A 1 100 ? 4.242 8.105 4.224 1.00 87.00 100 LEU A CA 1
ATOM 782 C C . LEU A 1 100 ? 4.566 7.169 3.057 1.00 87.00 100 LEU A C 1
ATOM 784 O O . LEU A 1 100 ? 5.717 7.127 2.630 1.00 87.00 100 LEU A O 1
ATOM 788 N N . ILE A 1 101 ? 3.573 6.475 2.496 1.00 88.62 101 ILE A N 1
ATOM 789 C CA . ILE A 1 101 ? 3.761 5.618 1.317 1.00 88.62 101 ILE A CA 1
ATOM 790 C C . ILE A 1 101 ? 4.274 6.451 0.138 1.00 88.62 101 ILE A C 1
ATOM 792 O O . ILE A 1 101 ? 5.288 6.094 -0.459 1.00 88.62 101 ILE A O 1
ATOM 796 N N . ILE A 1 102 ? 3.629 7.582 -0.179 1.00 90.69 102 ILE A N 1
ATOM 797 C CA . ILE A 1 102 ? 4.074 8.425 -1.299 1.00 90.69 102 ILE A CA 1
ATOM 798 C C . ILE A 1 102 ? 5.459 9.029 -1.044 1.00 90.69 102 ILE A C 1
ATOM 800 O O . ILE A 1 102 ? 6.274 9.083 -1.962 1.00 90.69 102 ILE A O 1
ATOM 804 N N . SER A 1 103 ? 5.761 9.415 0.201 1.00 89.19 103 SER A N 1
ATOM 805 C CA . SER A 1 103 ? 7.071 9.948 0.584 1.00 89.19 103 SER A CA 1
ATOM 806 C C . SER A 1 103 ? 8.185 8.908 0.429 1.00 89.19 103 SER A C 1
ATOM 808 O O . SER A 1 103 ? 9.216 9.214 -0.170 1.00 89.19 103 SER A O 1
ATOM 810 N N . LEU A 1 104 ? 7.971 7.669 0.888 1.00 88.50 104 LEU A N 1
ATOM 811 C CA . LEU A 1 104 ? 8.942 6.579 0.755 1.00 88.50 104 LEU A CA 1
ATOM 812 C C . LEU A 1 104 ? 9.166 6.182 -0.708 1.00 88.50 104 LEU A C 1
ATOM 814 O O . LEU A 1 104 ? 10.312 6.005 -1.121 1.00 88.50 104 LEU A O 1
ATOM 818 N N . ILE A 1 105 ? 8.094 6.093 -1.503 1.00 89.44 105 ILE A N 1
ATOM 819 C CA . ILE A 1 105 ? 8.193 5.823 -2.945 1.00 89.44 105 ILE A CA 1
ATOM 820 C C . ILE A 1 105 ? 8.981 6.940 -3.631 1.00 89.44 105 ILE A C 1
ATOM 822 O O . ILE A 1 105 ? 9.908 6.658 -4.385 1.00 89.44 105 ILE A O 1
ATOM 826 N N . ALA A 1 106 ? 8.652 8.205 -3.359 1.00 89.19 106 ALA A N 1
ATOM 827 C CA . ALA A 1 106 ? 9.352 9.338 -3.949 1.00 89.19 106 ALA A CA 1
ATOM 828 C C . ALA A 1 106 ? 10.840 9.337 -3.574 1.00 89.19 106 ALA A C 1
ATOM 830 O O . ALA A 1 106 ? 11.684 9.499 -4.453 1.00 89.19 106 ALA A O 1
ATOM 831 N N . LEU A 1 107 ? 11.174 9.111 -2.302 1.00 89.50 107 LEU A N 1
ATOM 832 C CA . LEU A 1 107 ? 12.559 9.035 -1.836 1.00 89.50 107 LEU A CA 1
ATOM 833 C C . LEU A 1 107 ? 13.325 7.926 -2.566 1.00 89.50 107 LEU A C 1
ATOM 835 O O . LEU A 1 107 ? 14.416 8.170 -3.077 1.00 89.50 107 LEU A O 1
ATOM 839 N N . PHE A 1 108 ? 12.730 6.739 -2.689 1.00 86.75 108 PHE A N 1
ATOM 840 C CA . PHE A 1 108 ? 13.346 5.622 -3.396 1.00 86.75 108 PHE A CA 1
ATOM 841 C C . PHE A 1 108 ? 13.580 5.921 -4.884 1.00 86.75 108 PHE A C 1
ATOM 843 O O . PHE A 1 108 ? 14.675 5.700 -5.393 1.00 86.75 108 PHE A O 1
ATOM 850 N N . VAL A 1 109 ? 12.595 6.497 -5.579 1.00 86.88 109 VAL A N 1
ATOM 851 C CA . VAL A 1 109 ? 12.738 6.862 -6.999 1.00 86.88 109 VAL A CA 1
ATOM 852 C C . VAL A 1 109 ? 13.814 7.931 -7.206 1.00 86.88 109 VAL A C 1
ATOM 854 O O . VAL A 1 109 ? 14.579 7.842 -8.164 1.00 86.88 109 VAL A O 1
ATOM 857 N N . ASN A 1 110 ? 13.923 8.913 -6.307 1.00 85.88 110 ASN A N 1
ATOM 858 C CA . ASN A 1 110 ? 14.987 9.919 -6.374 1.00 85.88 110 ASN A CA 1
ATOM 859 C C . ASN A 1 110 ? 16.380 9.296 -6.193 1.00 85.88 110 ASN A C 1
ATOM 861 O O . ASN A 1 110 ? 17.306 9.680 -6.904 1.00 85.88 110 ASN A O 1
ATOM 865 N N . ILE A 1 111 ? 16.522 8.306 -5.303 1.00 85.56 111 ILE A N 1
ATOM 866 C CA . ILE A 1 111 ? 17.771 7.542 -5.164 1.00 85.56 111 ILE A CA 1
ATOM 867 C C . ILE A 1 111 ? 18.119 6.843 -6.486 1.00 85.56 111 ILE A C 1
ATOM 869 O O . ILE A 1 111 ? 19.255 6.947 -6.939 1.00 85.56 111 ILE A O 1
ATOM 873 N N . LEU A 1 112 ? 17.151 6.200 -7.150 1.00 83.50 112 LEU A N 1
ATOM 874 C CA . LEU A 1 112 ? 17.393 5.533 -8.437 1.00 83.50 112 LEU A CA 1
ATOM 875 C C . LEU A 1 112 ? 17.837 6.507 -9.545 1.00 83.50 112 LEU A C 1
ATOM 877 O O . LEU A 1 112 ? 18.666 6.152 -10.378 1.00 83.50 112 LEU A O 1
ATOM 881 N N . ILE A 1 113 ? 17.317 7.738 -9.552 1.00 84.06 113 ILE A N 1
ATOM 882 C CA . ILE A 1 113 ? 17.733 8.779 -10.507 1.00 84.06 113 ILE A CA 1
ATOM 883 C C . ILE A 1 113 ? 19.154 9.255 -10.200 1.00 84.06 113 ILE A C 1
ATOM 885 O O . ILE A 1 113 ? 19.972 9.367 -11.110 1.00 84.06 113 ILE A O 1
ATOM 889 N N . TYR A 1 114 ? 19.478 9.473 -8.922 1.00 83.94 114 TYR A N 1
ATOM 890 C CA . TYR A 1 114 ? 20.829 9.852 -8.498 1.00 83.94 114 TYR A CA 1
ATOM 891 C C . TYR A 1 114 ? 21.884 8.800 -8.886 1.00 83.94 114 TYR A C 1
ATOM 893 O O . TYR A 1 114 ? 23.018 9.142 -9.206 1.00 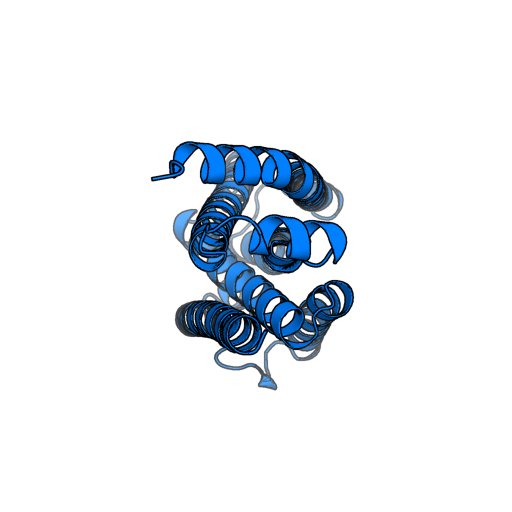83.94 114 TYR A O 1
ATOM 901 N N . LEU A 1 115 ? 21.496 7.524 -8.931 1.00 82.81 115 LEU A N 1
ATOM 902 C CA . LEU A 1 115 ? 22.332 6.394 -9.357 1.00 82.81 115 LEU A CA 1
ATOM 903 C C . LEU A 1 115 ? 22.447 6.230 -10.890 1.00 82.81 115 LEU A C 1
ATOM 905 O O . LEU A 1 115 ? 22.967 5.217 -11.367 1.00 82.81 115 LEU A O 1
ATOM 909 N N . GLY A 1 116 ? 21.973 7.211 -11.666 1.00 74.12 116 GLY A N 1
ATOM 910 C CA . GLY A 1 116 ? 22.100 7.249 -13.127 1.00 74.12 116 GLY A CA 1
ATOM 911 C C . GLY A 1 116 ? 20.835 6.868 -13.903 1.00 74.12 116 GLY A C 1
ATOM 912 O O . GLY A 1 116 ? 20.910 6.591 -15.097 1.00 74.12 116 GLY A O 1
ATOM 913 N N . GLY A 1 117 ? 19.664 6.830 -13.262 1.00 77.44 117 GLY A N 1
ATOM 914 C CA . GLY A 1 117 ? 18.391 6.591 -13.947 1.00 77.44 117 GLY A CA 1
ATOM 915 C C . GLY A 1 117 ? 17.962 7.767 -14.838 1.00 77.44 117 GLY A C 1
ATOM 916 O O . GLY A 1 117 ? 17.808 8.887 -14.361 1.00 77.44 117 GLY A O 1
ATOM 917 N N . THR A 1 118 ? 17.702 7.517 -16.124 1.00 71.62 118 THR A N 1
ATOM 918 C CA . THR A 1 118 ? 17.348 8.547 -17.132 1.00 71.62 118 THR A CA 1
ATOM 919 C C . THR A 1 118 ? 15.836 8.723 -17.347 1.00 71.62 118 THR A C 1
ATOM 921 O O . THR A 1 118 ? 15.391 9.325 -18.325 1.00 71.62 118 THR A O 1
ATOM 924 N N . PHE A 1 119 ? 15.010 8.190 -16.448 1.00 75.88 119 PHE A N 1
ATOM 925 C CA . PHE A 1 119 ? 13.559 8.103 -16.616 1.00 75.88 119 PHE A CA 1
ATOM 926 C C . PHE A 1 119 ? 12.759 9.220 -15.930 1.00 75.88 119 PHE A C 1
ATOM 928 O O . PHE A 1 119 ? 13.198 9.869 -14.983 1.00 75.88 119 PHE A O 1
ATOM 935 N N . THR A 1 120 ? 11.510 9.406 -16.371 1.00 76.38 120 THR A N 1
ATOM 936 C CA . THR A 1 120 ? 10.584 10.397 -15.808 1.00 76.38 120 THR A CA 1
ATOM 937 C C . THR A 1 120 ? 10.102 9.991 -14.408 1.00 76.38 120 THR A C 1
ATOM 939 O O . THR A 1 120 ? 9.297 9.067 -14.258 1.00 76.38 120 THR A O 1
ATOM 942 N N . SER A 1 121 ? 10.539 10.728 -13.383 1.00 76.81 121 SER A N 1
ATOM 943 C CA . SER A 1 121 ? 10.240 10.465 -11.965 1.00 76.81 121 SER A CA 1
ATOM 944 C C . SER A 1 121 ? 8.739 10.382 -11.659 1.00 76.81 121 SER A C 1
ATOM 946 O O . SER A 1 121 ? 8.273 9.407 -11.068 1.00 76.81 121 SER A O 1
ATOM 948 N N . GLY A 1 122 ? 7.954 11.364 -12.113 1.00 78.25 122 GLY A N 1
ATOM 949 C CA . GLY A 1 122 ? 6.522 11.455 -11.803 1.00 78.25 122 GLY A CA 1
ATOM 950 C C . GLY A 1 122 ? 5.704 10.269 -12.322 1.00 78.25 122 GLY A C 1
ATOM 951 O O . GLY A 1 122 ? 4.789 9.804 -11.640 1.00 78.25 122 GLY A O 1
ATOM 952 N N . ARG A 1 123 ? 6.084 9.725 -13.489 1.00 80.25 123 ARG A N 1
ATOM 953 C CA . ARG A 1 123 ? 5.428 8.567 -14.121 1.00 80.25 123 ARG A CA 1
ATOM 954 C C . ARG A 1 123 ? 5.473 7.348 -13.198 1.00 80.25 123 ARG A C 1
ATOM 956 O O . ARG A 1 123 ? 4.477 6.659 -12.979 1.00 80.25 123 ARG A O 1
ATOM 963 N N . LEU A 1 124 ? 6.664 7.116 -12.659 1.00 83.69 124 LEU A N 1
ATOM 964 C CA . LEU A 1 124 ? 7.019 5.933 -11.899 1.00 83.69 124 LEU A CA 1
ATOM 965 C C . LEU A 1 124 ? 6.503 6.021 -10.460 1.00 83.69 124 LEU A C 1
ATOM 967 O O . LEU A 1 124 ? 5.942 5.049 -9.955 1.00 83.69 124 LEU A O 1
ATOM 971 N N . ILE A 1 125 ? 6.590 7.206 -9.844 1.00 86.31 125 ILE A N 1
ATOM 972 C CA 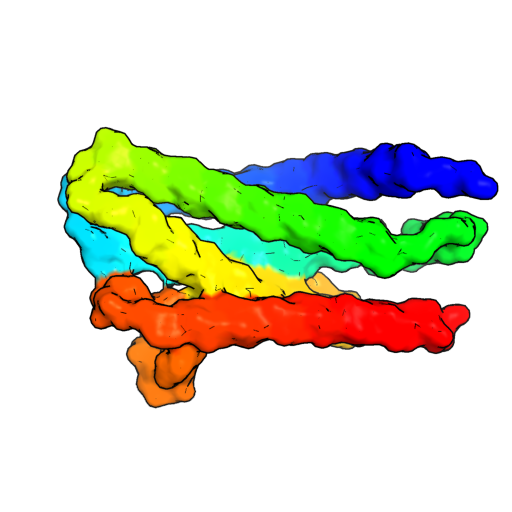. ILE A 1 125 ? 6.042 7.472 -8.507 1.00 86.31 125 ILE A CA 1
ATOM 973 C C . ILE A 1 125 ? 4.530 7.252 -8.502 1.00 86.31 125 ILE A C 1
ATOM 975 O O . ILE A 1 125 ? 4.039 6.435 -7.726 1.00 86.31 125 ILE A O 1
ATOM 979 N N . MET A 1 126 ? 3.794 7.926 -9.394 1.00 85.81 126 MET A N 1
ATOM 980 C CA . MET A 1 126 ? 2.329 7.853 -9.410 1.00 85.81 126 MET A CA 1
ATOM 981 C C . MET A 1 126 ? 1.844 6.434 -9.696 1.00 85.81 126 MET A C 1
ATOM 983 O O . MET A 1 126 ? 0.905 5.941 -9.070 1.00 85.81 126 MET A O 1
ATOM 987 N N . GLY A 1 127 ? 2.512 5.747 -10.622 1.00 83.19 127 GLY A N 1
ATOM 988 C CA . GLY A 1 127 ? 2.121 4.395 -10.946 1.00 83.19 127 GLY A CA 1
ATOM 989 C C . GLY A 1 127 ? 2.401 3.403 -9.817 1.00 83.19 127 GLY A C 1
ATOM 990 O O . GLY A 1 127 ? 1.549 2.571 -9.514 1.00 83.19 127 GLY A O 1
ATOM 991 N N . THR A 1 128 ? 3.573 3.477 -9.191 1.00 85.88 128 THR A N 1
ATOM 992 C CA . THR A 1 128 ? 3.928 2.599 -8.062 1.00 85.88 128 THR A CA 1
ATOM 993 C C . THR A 1 128 ? 3.017 2.862 -6.868 1.00 85.88 128 THR A C 1
ATOM 995 O O . THR A 1 128 ? 2.563 1.926 -6.217 1.00 85.88 128 THR A O 1
ATOM 998 N N . PHE A 1 129 ? 2.681 4.130 -6.630 1.00 88.88 129 PHE A N 1
ATOM 999 C CA . PHE A 1 129 ? 1.750 4.546 -5.590 1.00 88.88 129 PHE A CA 1
ATOM 1000 C C . PHE A 1 129 ? 0.351 3.952 -5.779 1.00 88.88 129 PHE A C 1
ATOM 1002 O O . PHE A 1 129 ? -0.203 3.417 -4.823 1.00 88.88 129 PHE A O 1
ATOM 1009 N N . ALA A 1 130 ? -0.198 3.972 -6.999 1.00 87.88 130 ALA A N 1
ATOM 1010 C CA . ALA A 1 130 ? -1.502 3.367 -7.280 1.00 87.88 130 ALA A CA 1
ATOM 1011 C C . ALA A 1 130 ? -1.518 1.857 -6.977 1.00 87.88 130 ALA A C 1
ATOM 1013 O O . ALA A 1 130 ? -2.425 1.371 -6.301 1.00 87.88 130 ALA A O 1
ATOM 1014 N N . SER A 1 131 ? -0.487 1.126 -7.415 1.00 88.06 131 SER A N 1
ATOM 1015 C CA . SER A 1 131 ? -0.358 -0.314 -7.155 1.00 88.06 131 SER A CA 1
ATOM 1016 C C . SER A 1 131 ? -0.168 -0.612 -5.655 1.00 88.06 131 SER A C 1
ATOM 1018 O O . SER A 1 131 ? -0.797 -1.527 -5.123 1.00 88.06 131 SER A O 1
ATOM 1020 N N . ALA A 1 132 ? 0.644 0.189 -4.951 1.00 89.81 132 ALA A N 1
ATOM 1021 C CA . ALA A 1 132 ? 0.872 0.068 -3.508 1.00 89.81 132 ALA A CA 1
ATOM 1022 C C . ALA A 1 132 ? -0.404 0.330 -2.697 1.00 89.81 132 ALA A C 1
ATOM 1024 O O . ALA A 1 132 ? -0.733 -0.433 -1.788 1.00 89.81 132 ALA A O 1
ATOM 1025 N N . LEU A 1 133 ? -1.147 1.384 -3.047 1.00 90.56 133 LEU A N 1
ATOM 1026 C CA . LEU A 1 133 ? -2.421 1.707 -2.410 1.00 90.56 133 LEU A CA 1
ATOM 1027 C C . LEU A 1 133 ? -3.459 0.612 -2.612 1.00 90.56 133 LEU A C 1
ATOM 1029 O O . LEU A 1 133 ? -4.191 0.304 -1.679 1.00 90.56 133 LEU A O 1
ATOM 1033 N N . PHE A 1 134 ? -3.536 0.025 -3.805 1.00 90.06 134 PHE A N 1
ATOM 1034 C CA . PHE A 1 134 ? -4.498 -1.034 -4.085 1.00 90.06 134 PHE A CA 1
ATOM 1035 C C . PHE A 1 134 ? -4.234 -2.284 -3.239 1.00 90.06 134 PHE A C 1
ATOM 1037 O O . PHE A 1 134 ? -5.134 -2.763 -2.553 1.00 90.06 134 PHE A O 1
ATOM 1044 N N . LEU A 1 135 ? -2.991 -2.772 -3.220 1.00 90.56 135 LEU A N 1
ATOM 1045 C CA . LEU A 1 135 ? -2.609 -3.930 -2.408 1.00 90.56 135 LEU A CA 1
ATOM 1046 C C . LEU A 1 135 ? -2.756 -3.664 -0.905 1.00 90.56 135 LEU A C 1
ATOM 1048 O O . LEU A 1 135 ? -3.281 -4.506 -0.177 1.00 90.56 135 LEU A O 1
ATOM 1052 N N . GLY A 1 136 ? -2.346 -2.481 -0.444 1.00 89.25 136 GLY A N 1
ATOM 1053 C CA . GLY A 1 136 ? -2.538 -2.074 0.946 1.00 89.25 136 GLY A CA 1
ATOM 1054 C C . GLY A 1 136 ? -4.014 -1.939 1.325 1.00 89.25 136 GLY A C 1
ATOM 1055 O O . GLY A 1 136 ? -4.416 -2.401 2.389 1.00 89.25 136 GLY A O 1
ATOM 1056 N N . GLY A 1 137 ? -4.837 -1.374 0.439 1.00 89.19 137 GLY A N 1
ATOM 1057 C CA . GLY A 1 137 ? -6.282 -1.234 0.614 1.00 89.19 137 GLY A CA 1
ATOM 1058 C C . GLY A 1 137 ? -7.013 -2.576 0.644 1.00 89.19 137 GLY A C 1
ATOM 1059 O O . GLY A 1 137 ? -7.885 -2.769 1.488 1.00 89.19 137 GLY A O 1
ATOM 1060 N N . LEU A 1 138 ? -6.625 -3.531 -0.210 1.00 90.12 138 LEU A N 1
ATOM 1061 C CA . LEU A 1 138 ? -7.142 -4.904 -0.176 1.00 90.12 138 LEU A CA 1
ATOM 1062 C C . LEU A 1 138 ? -6.884 -5.561 1.180 1.00 90.12 138 LEU A C 1
ATOM 1064 O O . LEU A 1 138 ? -7.798 -6.116 1.786 1.00 90.12 138 LEU A O 1
ATOM 1068 N N . GLY A 1 139 ? -5.647 -5.483 1.668 1.00 88.38 139 GLY A N 1
ATOM 1069 C CA . GLY A 1 139 ? -5.282 -6.104 2.936 1.00 88.38 139 GLY A CA 1
ATOM 1070 C C . GLY A 1 139 ? -5.971 -5.449 4.124 1.00 88.38 139 GLY A C 1
ATOM 1071 O O . GLY A 1 139 ? -6.464 -6.137 5.013 1.00 88.38 139 GLY A O 1
ATOM 1072 N N . LEU A 1 140 ? -6.076 -4.120 4.097 1.00 88.56 140 LEU A N 1
ATOM 1073 C CA . LEU A 1 140 ? -6.785 -3.334 5.100 1.00 88.56 140 LEU A CA 1
ATOM 1074 C C . LEU A 1 140 ? -8.288 -3.679 5.127 1.00 88.56 140 LEU A C 1
ATOM 1076 O O . LEU A 1 140 ? -8.858 -3.852 6.204 1.00 88.56 140 LEU A O 1
ATOM 1080 N N . PHE A 1 141 ? -8.927 -3.846 3.964 1.00 88.75 141 PHE A N 1
ATOM 1081 C CA . PHE A 1 141 ? -10.327 -4.269 3.873 1.00 88.75 141 PHE A CA 1
ATOM 1082 C C . PHE A 1 141 ? -10.539 -5.666 4.466 1.00 88.75 141 PHE A C 1
ATOM 1084 O O . PHE A 1 141 ? -11.421 -5.848 5.306 1.00 88.75 141 PHE A O 1
ATOM 1091 N N . ILE A 1 142 ? -9.701 -6.635 4.099 1.00 88.56 142 ILE A N 1
ATOM 1092 C CA . ILE A 1 142 ? -9.794 -7.994 4.640 1.00 88.56 142 ILE A CA 1
ATOM 1093 C C . ILE A 1 142 ? -9.551 -8.008 6.148 1.00 88.56 142 ILE A C 1
ATOM 1095 O O . ILE A 1 142 ? -10.351 -8.600 6.866 1.00 88.56 142 ILE A O 1
ATOM 1099 N N . ALA A 1 143 ? -8.526 -7.301 6.633 1.00 85.44 143 ALA A N 1
ATOM 1100 C CA . ALA A 1 143 ? -8.260 -7.172 8.064 1.00 85.44 143 ALA A CA 1
ATOM 1101 C C . ALA A 1 143 ? -9.486 -6.628 8.816 1.00 85.44 143 ALA A C 1
ATOM 1103 O O . ALA A 1 143 ? -9.870 -7.181 9.843 1.00 85.44 143 ALA A O 1
ATOM 1104 N N . SER A 1 144 ? -10.155 -5.602 8.270 1.00 83.31 144 SER A N 1
ATOM 1105 C CA . SER A 1 144 ? -11.372 -5.034 8.872 1.00 83.31 144 SER A CA 1
ATOM 1106 C C . SER A 1 144 ? -12.554 -6.016 8.896 1.00 83.31 144 SER A C 1
ATOM 1108 O O . SER A 1 144 ? -13.365 -6.014 9.830 1.00 83.31 144 SER A O 1
ATOM 1110 N N . LEU A 1 145 ? -12.650 -6.888 7.888 1.00 84.56 145 LEU A N 1
ATOM 1111 C CA . LEU A 1 145 ? -13.696 -7.899 7.793 1.00 84.56 145 LEU A CA 1
ATOM 1112 C C . LEU A 1 145 ? -13.465 -9.019 8.815 1.00 84.56 145 LEU A C 1
ATOM 1114 O O . LEU A 1 145 ? -14.391 -9.374 9.547 1.00 84.56 145 LEU A O 1
ATOM 1118 N N . THR A 1 146 ? -12.235 -9.535 8.878 1.00 82.00 146 THR A N 1
ATOM 1119 C CA . THR A 1 146 ? -11.879 -10.729 9.653 1.00 82.00 146 THR A CA 1
ATOM 1120 C C . THR A 1 146 ? -11.452 -10.449 11.090 1.00 82.00 146 THR A C 1
ATOM 1122 O O . THR A 1 146 ? -11.316 -11.413 11.835 1.00 82.00 146 THR A O 1
ATOM 1125 N N . GLU A 1 147 ? -11.222 -9.184 11.475 1.00 78.62 147 GLU A N 1
ATOM 1126 C CA . GLU A 1 147 ? -10.638 -8.813 12.787 1.00 78.62 147 GLU A CA 1
ATOM 1127 C C . GLU A 1 147 ? -9.359 -9.612 13.075 1.00 78.62 147 GLU A C 1
ATOM 1129 O O . GLU A 1 147 ? -9.115 -10.120 14.169 1.00 78.62 147 GLU A O 1
ATOM 1134 N N . ASN A 1 148 ? -8.588 -9.833 12.007 1.00 81.00 148 ASN A N 1
ATOM 1135 C CA . ASN A 1 148 ? -7.361 -10.602 12.054 1.00 81.00 148 ASN A CA 1
ATOM 1136 C C . ASN A 1 148 ? -6.370 -10.036 11.042 1.00 81.00 148 ASN A C 1
ATOM 1138 O O . ASN A 1 148 ? -6.517 -10.177 9.823 1.00 81.00 148 ASN A O 1
ATOM 1142 N N . ILE A 1 149 ? -5.326 -9.425 11.583 1.00 81.19 149 ILE A N 1
ATOM 1143 C CA . ILE A 1 149 ? -4.264 -8.759 10.835 1.00 81.19 149 ILE A CA 1
ATOM 1144 C C . ILE A 1 149 ? -3.476 -9.747 9.969 1.00 81.19 149 ILE A C 1
ATOM 1146 O O . ILE A 1 149 ? -3.073 -9.406 8.858 1.00 81.19 149 ILE A O 1
ATOM 1150 N N . SER A 1 150 ? -3.270 -10.982 10.439 1.00 84.62 150 SER A N 1
ATOM 1151 C CA . SER A 1 150 ? -2.521 -12.001 9.698 1.00 84.62 150 SER A CA 1
ATOM 1152 C C . SER A 1 150 ? -3.202 -12.330 8.370 1.00 84.62 150 SER A C 1
ATOM 1154 O O . SER A 1 150 ? -2.537 -12.367 7.336 1.00 84.62 150 SER A O 1
ATOM 1156 N N . ILE A 1 151 ? -4.531 -12.477 8.367 1.00 85.25 151 ILE A N 1
ATOM 1157 C CA . ILE A 1 151 ? -5.303 -12.720 7.137 1.00 85.25 151 ILE A CA 1
ATOM 1158 C C . ILE A 1 151 ? -5.242 -11.491 6.216 1.00 85.25 151 ILE A C 1
ATOM 1160 O O . ILE A 1 151 ? -5.084 -11.631 5.000 1.00 85.25 151 ILE A O 1
ATOM 1164 N N . GLY A 1 152 ? -5.271 -10.290 6.801 1.00 85.56 152 GLY A N 1
ATOM 1165 C CA . GLY A 1 152 ? -5.075 -9.028 6.089 1.00 85.56 152 GLY A CA 1
ATOM 1166 C C . GLY A 1 152 ? -3.733 -8.918 5.358 1.00 85.56 152 GLY A C 1
ATOM 1167 O O . GLY A 1 152 ? -3.680 -8.315 4.292 1.00 85.56 152 GLY A O 1
ATOM 1168 N N . TYR A 1 153 ? -2.662 -9.531 5.872 1.00 86.19 153 TYR A N 1
ATOM 1169 C CA . TYR A 1 153 ? -1.373 -9.608 5.171 1.00 86.19 153 TYR A CA 1
ATOM 1170 C C . TYR A 1 153 ? -1.352 -10.681 4.081 1.00 86.19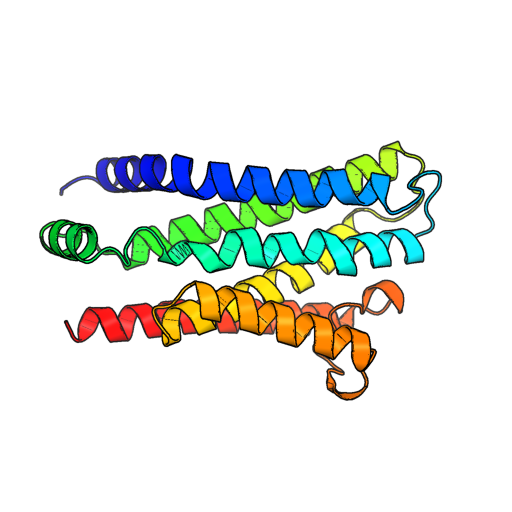 153 TYR A C 1
ATOM 1172 O O . TYR A 1 153 ? -0.768 -10.473 3.017 1.00 86.19 153 TYR A O 1
ATOM 1180 N N . MET A 1 154 ? -1.989 -11.828 4.326 1.00 88.75 154 MET A N 1
ATOM 1181 C CA . MET A 1 154 ? -1.939 -12.969 3.410 1.00 88.75 154 MET A CA 1
ATOM 1182 C C . MET A 1 154 ? -2.660 -12.690 2.090 1.00 88.75 154 MET A C 1
ATOM 1184 O O . MET A 1 154 ? -2.115 -13.004 1.035 1.00 88.75 154 MET A O 1
ATOM 1188 N N . ILE A 1 155 ? -3.851 -12.081 2.112 1.00 90.19 155 ILE A N 1
ATOM 1189 C CA . ILE A 1 155 ? -4.637 -11.870 0.882 1.00 90.19 155 ILE A CA 1
ATOM 1190 C C . ILE A 1 155 ? -3.915 -10.983 -0.154 1.00 90.19 155 ILE A C 1
ATOM 1192 O O . ILE A 1 155 ? -3.837 -11.396 -1.313 1.00 90.19 155 ILE A O 1
ATOM 1196 N N . PRO A 1 156 ? -3.330 -9.822 0.204 1.00 89.50 156 PRO A N 1
ATOM 1197 C CA . PRO A 1 156 ? -2.510 -9.038 -0.720 1.00 89.50 156 PRO A CA 1
ATOM 1198 C C . PRO A 1 156 ? -1.334 -9.823 -1.294 1.00 89.50 156 PRO A C 1
ATOM 1200 O O . PRO A 1 156 ? -1.056 -9.721 -2.485 1.00 89.50 156 PRO A O 1
ATOM 1203 N N . ILE A 1 157 ? -0.662 -10.638 -0.475 1.00 87.88 157 ILE A N 1
ATOM 1204 C CA . ILE A 1 157 ? 0.458 -11.468 -0.933 1.00 87.88 157 ILE A CA 1
ATOM 1205 C C . ILE A 1 157 ? -0.029 -12.511 -1.945 1.00 87.88 157 ILE A C 1
ATOM 1207 O O . ILE A 1 157 ? 0.590 -12.673 -2.995 1.00 87.88 157 ILE A O 1
ATOM 1211 N N . VAL A 1 158 ? -1.159 -13.177 -1.681 1.00 88.50 158 VAL A N 1
ATOM 1212 C CA . VAL A 1 158 ? -1.766 -14.129 -2.625 1.00 88.50 158 VAL A CA 1
ATOM 1213 C C . VAL A 1 158 ? -2.124 -13.433 -3.936 1.00 88.50 158 VAL A C 1
ATOM 1215 O O . VAL A 1 158 ? -1.792 -13.949 -5.001 1.00 88.50 158 VAL A O 1
ATOM 1218 N N . TYR A 1 159 ? -2.739 -12.247 -3.875 1.00 86.81 159 TYR A N 1
ATOM 1219 C CA . TYR A 1 159 ? -3.057 -11.465 -5.070 1.00 86.81 159 TYR A CA 1
ATOM 1220 C C . TYR A 1 159 ? -1.793 -11.099 -5.858 1.00 86.81 159 TYR A C 1
ATOM 1222 O O . TYR A 1 159 ? -1.748 -11.272 -7.073 1.00 86.81 159 TYR A O 1
ATOM 1230 N N . PHE A 1 160 ? -0.742 -10.650 -5.172 1.00 86.69 160 PHE A N 1
ATOM 1231 C CA . PHE A 1 160 ? 0.535 -10.303 -5.790 1.00 86.69 160 PHE A CA 1
ATOM 1232 C C . PHE A 1 160 ? 1.191 -11.502 -6.492 1.00 86.69 160 PHE A C 1
ATOM 1234 O O . PHE A 1 160 ? 1.599 -11.395 -7.648 1.00 86.69 160 PHE A O 1
ATOM 1241 N N . VAL A 1 161 ? 1.256 -12.663 -5.828 1.00 85.81 161 VAL A N 1
ATOM 1242 C CA . VAL A 1 161 ? 1.806 -13.898 -6.416 1.00 85.81 161 VAL A CA 1
ATOM 1243 C C . VAL A 1 161 ? 0.970 -14.342 -7.614 1.00 85.81 161 VAL A C 1
ATOM 1245 O O . VAL A 1 161 ? 1.523 -14.674 -8.664 1.00 85.81 161 VAL A O 1
ATOM 1248 N N . PHE A 1 162 ? -0.358 -14.298 -7.491 1.00 83.19 162 PHE A N 1
ATOM 1249 C CA . PHE A 1 162 ? -1.267 -14.634 -8.580 1.00 83.19 162 PHE A CA 1
ATOM 1250 C C . PHE A 1 162 ? -1.056 -13.732 -9.801 1.00 83.19 162 PHE A C 1
ATOM 1252 O O . PHE A 1 162 ? -1.032 -14.226 -10.932 1.00 83.19 162 PHE A O 1
ATOM 1259 N N . ASP A 1 163 ? -0.845 -12.432 -9.586 1.00 83.56 163 ASP A N 1
ATOM 1260 C CA . ASP A 1 163 ? -0.632 -11.466 -10.663 1.00 83.56 163 ASP A CA 1
ATOM 1261 C C . ASP A 1 163 ? 0.708 -11.688 -11.389 1.00 83.56 163 ASP A C 1
ATOM 1263 O O . ASP A 1 163 ? 0.764 -11.625 -12.621 1.00 83.56 163 ASP A O 1
ATOM 1267 N N . ILE A 1 164 ? 1.763 -12.068 -10.653 1.00 80.12 164 ILE A N 1
ATOM 1268 C CA . ILE A 1 164 ? 3.053 -12.481 -11.232 1.00 80.12 164 ILE A CA 1
ATOM 1269 C C . ILE A 1 164 ? 2.901 -13.754 -12.070 1.00 80.12 164 ILE A C 1
ATOM 1271 O O . ILE A 1 164 ? 3.352 -13.791 -13.217 1.00 80.12 164 ILE A O 1
ATOM 1275 N N . MET A 1 165 ? 2.270 -14.798 -11.520 1.00 79.12 165 MET A N 1
ATOM 1276 C CA . MET A 1 165 ? 2.118 -16.096 -12.196 1.00 79.12 165 MET A CA 1
ATOM 1277 C C . MET A 1 165 ? 1.280 -15.983 -13.471 1.00 79.12 165 MET A C 1
ATOM 1279 O O . MET A 1 165 ? 1.570 -16.613 -14.486 1.00 79.12 165 MET A O 1
ATOM 1283 N N . THR A 1 166 ? 0.250 -15.145 -13.421 1.00 71.81 166 THR A N 1
ATOM 1284 C CA . THR A 1 166 ? -0.714 -14.961 -14.505 1.00 71.81 166 THR A CA 1
ATOM 1285 C C . THR A 1 166 ? -0.237 -13.943 -15.548 1.00 71.81 166 THR A C 1
ATOM 1287 O O . THR A 1 166 ? -0.803 -13.879 -16.643 1.00 71.81 166 THR A O 1
ATOM 1290 N N . LYS A 1 167 ? 0.789 -13.133 -15.233 1.00 65.88 167 LYS A N 1
ATOM 1291 C CA . LYS A 1 167 ? 1.268 -12.003 -16.053 1.00 65.88 167 LYS A CA 1
ATOM 1292 C C . LYS A 1 167 ? 0.126 -11.095 -16.543 1.00 65.88 167 LYS A C 1
ATOM 1294 O O . LYS A 1 167 ? 0.149 -10.615 -17.673 1.00 65.88 167 LYS A O 1
ATOM 1299 N N . GLY A 1 168 ? -0.918 -10.924 -15.728 1.00 62.31 168 GLY A N 1
ATOM 1300 C CA . GLY A 1 168 ? -2.057 -10.057 -16.050 1.00 62.31 168 GLY A CA 1
ATOM 1301 C C . GLY A 1 168 ? -3.111 -10.634 -16.994 1.00 62.31 168 GLY A C 1
ATOM 1302 O O . GLY A 1 168 ? -4.078 -9.944 -17.314 1.00 62.31 168 GLY A O 1
ATOM 1303 N N . LYS A 1 169 ? -2.990 -11.903 -17.408 1.00 55.12 169 LYS A N 1
ATOM 1304 C CA . LYS A 1 169 ? -3.958 -12.579 -18.294 1.00 55.12 169 LYS A CA 1
ATOM 1305 C C . LYS A 1 169 ? -5.404 -12.554 -17.769 1.00 55.12 169 LYS A C 1
ATOM 1307 O O . LYS A 1 169 ? -6.329 -12.414 -18.569 1.00 55.12 169 LYS A O 1
ATOM 1312 N N . TYR A 1 170 ? -5.606 -12.652 -16.452 1.00 56.59 170 TYR A N 1
ATOM 1313 C CA . TYR A 1 170 ? -6.934 -12.594 -15.815 1.00 56.59 170 TYR A CA 1
ATOM 1314 C C . TYR A 1 170 ? -7.230 -11.251 -15.143 1.00 56.59 170 TYR A C 1
ATOM 1316 O O . TYR A 1 170 ? -8.389 -10.866 -15.024 1.00 56.59 170 TYR A O 1
ATOM 1324 N N . THR A 1 171 ? -6.194 -10.517 -14.752 1.00 56.75 171 THR A N 1
ATOM 1325 C CA . THR A 1 171 ? -6.305 -9.271 -13.992 1.00 56.75 171 THR A CA 1
ATOM 1326 C C . THR A 1 171 ? -6.618 -8.063 -14.874 1.00 56.75 171 THR A C 1
ATOM 1328 O O . THR A 1 171 ? -7.157 -7.093 -14.357 1.00 56.75 171 THR A O 1
ATOM 1331 N N . LYS A 1 172 ? -6.354 -8.133 -16.193 1.00 63.31 172 LYS A N 1
ATOM 1332 C CA . LYS A 1 172 ? -6.663 -7.116 -17.225 1.00 63.31 172 LYS A CA 1
ATOM 1333 C C . LYS A 1 172 ? -6.523 -5.674 -16.705 1.00 63.31 172 LYS A C 1
ATOM 1335 O O . LYS A 1 172 ? -5.416 -5.155 -16.644 1.00 63.31 172 LYS A O 1
ATOM 1340 N N . ASN A 1 173 ? -7.624 -5.045 -16.287 1.00 61.22 173 ASN A N 1
ATOM 1341 C CA . ASN A 1 173 ? -7.664 -3.644 -15.858 1.00 61.22 173 ASN A CA 1
ATOM 1342 C C . ASN A 1 173 ? -7.089 -3.390 -14.447 1.00 61.22 173 ASN A C 1
ATOM 1344 O O . ASN A 1 173 ? -6.841 -2.239 -14.107 1.00 61.22 173 ASN A O 1
ATOM 1348 N N . LEU A 1 174 ? -6.884 -4.431 -13.634 1.00 63.53 174 LEU A N 1
ATOM 1349 C CA . LEU A 1 174 ? -6.310 -4.397 -12.279 1.00 63.53 174 LEU A CA 1
ATOM 1350 C C . LEU A 1 174 ? -4.892 -4.999 -12.232 1.00 63.53 174 LEU A C 1
ATOM 1352 O O . LEU A 1 174 ? -4.449 -5.500 -11.196 1.00 63.53 174 LEU A O 1
ATOM 1356 N N . PHE A 1 175 ? -4.186 -4.994 -13.361 1.00 67.25 175 PHE A N 1
ATOM 1357 C CA . PHE A 1 175 ? -2.826 -5.509 -13.434 1.00 67.25 175 PHE A CA 1
ATOM 1358 C C . PHE A 1 175 ? -1.841 -4.598 -12.693 1.00 67.25 175 PHE A C 1
ATOM 1360 O O . PHE A 1 175 ? -1.738 -3.410 -13.006 1.00 67.25 175 PHE A O 1
ATOM 1367 N N . LEU A 1 176 ? -1.095 -5.148 -11.730 1.00 64.69 176 LEU A N 1
ATOM 1368 C CA . LEU A 1 176 ? -0.206 -4.368 -10.862 1.00 64.69 176 LEU A CA 1
ATOM 1369 C C . LEU A 1 176 ? 1.045 -3.881 -11.586 1.00 64.69 176 LEU A C 1
ATOM 1371 O O . LEU A 1 176 ? 1.537 -2.796 -11.262 1.00 64.69 176 LEU A O 1
ATOM 1375 N N . PHE A 1 177 ? 1.532 -4.672 -12.549 1.00 70.25 177 PHE A N 1
ATOM 1376 C CA . PHE A 1 177 ? 2.806 -4.464 -13.244 1.00 70.25 177 PHE A CA 1
ATOM 1377 C C . PHE A 1 177 ? 2.653 -3.725 -14.587 1.00 70.25 177 PHE A C 1
ATOM 1379 O O . PHE A 1 177 ? 3.347 -4.012 -15.567 1.00 70.25 177 PHE A O 1
ATOM 1386 N N . SER A 1 178 ? 1.678 -2.814 -14.688 1.00 63.91 178 SER A N 1
ATOM 1387 C CA . SER A 1 178 ? 1.345 -2.161 -15.959 1.00 63.91 178 SER A CA 1
ATOM 1388 C C . SER A 1 178 ? 2.416 -1.170 -16.447 1.00 63.91 178 SER A C 1
ATOM 1390 O O . SER A 1 178 ? 2.496 -0.935 -17.657 1.00 63.91 178 SER A O 1
ATOM 1392 N N . LEU A 1 179 ? 3.274 -0.620 -15.564 1.00 61.97 179 LEU A N 1
ATOM 1393 C CA . LEU A 1 179 ? 4.384 0.256 -15.978 1.00 61.97 179 LEU A CA 1
ATOM 1394 C C . LEU A 1 179 ? 5.426 -0.508 -16.797 1.00 61.97 179 LEU A C 1
ATOM 1396 O O . LEU A 1 179 ? 5.990 0.088 -17.713 1.00 61.97 179 LEU A O 1
ATOM 1400 N N . MET A 1 180 ? 5.648 -1.803 -16.532 1.00 60.06 180 MET A N 1
ATOM 1401 C CA . MET A 1 180 ? 6.529 -2.635 -17.368 1.00 60.06 180 MET A CA 1
ATOM 1402 C C . MET A 1 180 ? 6.078 -2.667 -18.838 1.00 60.06 180 MET A C 1
ATOM 1404 O O . MET A 1 180 ? 6.912 -2.716 -19.736 1.00 60.06 180 MET A O 1
ATOM 1408 N N . ASN A 1 181 ? 4.768 -2.569 -19.086 1.00 60.19 181 ASN A N 1
ATOM 1409 C CA . ASN A 1 181 ? 4.177 -2.538 -20.429 1.00 60.19 181 ASN A CA 1
ATOM 1410 C C . ASN A 1 181 ? 3.911 -1.108 -20.936 1.00 60.19 181 ASN A C 1
ATOM 1412 O O . ASN A 1 181 ? 3.227 -0.919 -21.939 1.00 60.19 181 ASN A O 1
ATOM 1416 N N . ASN A 1 182 ? 4.429 -0.089 -20.238 1.00 59.53 182 ASN A N 1
ATOM 1417 C CA . ASN A 1 182 ? 4.286 1.334 -20.553 1.00 59.53 182 ASN A CA 1
ATOM 1418 C C . ASN A 1 182 ? 2.831 1.862 -20.581 1.00 59.53 182 ASN A C 1
ATOM 1420 O O . ASN A 1 182 ? 2.598 3.006 -20.994 1.00 59.53 182 ASN A O 1
ATOM 1424 N N . SER A 1 183 ? 1.866 1.070 -20.096 1.00 64.50 183 SER A N 1
ATOM 1425 C CA . SER A 1 183 ? 0.439 1.401 -20.078 1.00 64.50 183 SER A CA 1
ATOM 1426 C C . SER A 1 183 ? 0.009 1.991 -18.735 1.00 64.50 183 SER A C 1
ATOM 1428 O O . SER A 1 183 ? 0.382 1.525 -17.654 1.00 64.50 183 SER A O 1
ATOM 1430 N N . PHE A 1 184 ? -0.783 3.057 -18.822 1.00 61.69 184 PHE A N 1
ATOM 1431 C CA . PHE A 1 184 ? -1.244 3.831 -17.674 1.00 61.69 184 PHE A CA 1
ATOM 1432 C C . PHE A 1 184 ? -2.722 3.696 -17.355 1.00 61.69 184 PHE A C 1
ATOM 1434 O O . PHE A 1 184 ? -3.153 4.129 -16.287 1.00 61.69 184 PHE A O 1
ATOM 1441 N N . LYS A 1 185 ? -3.509 3.137 -18.272 1.00 67.50 185 LYS A N 1
ATOM 1442 C CA . LYS A 1 185 ? -4.966 3.092 -18.127 1.00 67.50 185 LYS A CA 1
ATOM 1443 C C . LYS A 1 185 ? -5.363 2.241 -16.922 1.00 67.50 185 LYS A C 1
ATOM 1445 O O . LYS A 1 185 ? -6.218 2.644 -16.144 1.00 67.50 185 LYS A O 1
ATOM 1450 N N . GLU A 1 186 ? -4.670 1.128 -16.719 1.00 71.19 186 GLU A N 1
ATOM 1451 C CA . GLU A 1 186 ? -4.857 0.173 -15.623 1.00 71.19 186 GLU A CA 1
ATOM 1452 C C . GLU A 1 186 ? -4.606 0.819 -14.250 1.00 71.19 186 GLU A C 1
ATOM 1454 O O . GLU A 1 186 ? -5.253 0.488 -13.260 1.00 71.19 186 GLU A O 1
ATOM 1459 N N . LYS A 1 187 ? -3.729 1.825 -14.187 1.00 74.50 187 LYS A N 1
ATOM 1460 C CA . LYS A 1 187 ? -3.358 2.492 -12.930 1.00 74.50 187 LYS A CA 1
ATOM 1461 C C . LYS A 1 187 ? -4.457 3.379 -12.376 1.00 74.50 187 LYS A C 1
ATOM 1463 O O . LYS A 1 187 ? -4.623 3.456 -11.162 1.00 74.50 187 LYS A O 1
ATOM 1468 N N . TYR A 1 188 ? -5.233 4.009 -13.255 1.00 76.50 188 TYR A N 1
ATOM 1469 C CA . TYR A 1 188 ? -6.410 4.763 -12.838 1.00 76.50 188 TYR A CA 1
ATOM 1470 C C . TYR A 1 188 ? -7.470 3.835 -12.237 1.00 76.50 188 TYR A C 1
ATOM 1472 O O . TYR A 1 188 ? -8.030 4.157 -11.192 1.00 76.50 188 TYR A O 1
ATOM 1480 N N . TYR A 1 189 ? -7.684 2.656 -12.831 1.00 80.56 189 TYR A N 1
ATOM 1481 C CA . TYR A 1 189 ? -8.593 1.648 -12.276 1.00 80.56 189 TYR A CA 1
ATOM 1482 C C . TYR A 1 189 ? -8.109 1.114 -10.926 1.00 80.56 189 TYR A C 1
ATOM 1484 O O . TYR A 1 189 ? -8.914 1.004 -10.004 1.00 80.56 189 TYR A O 1
ATOM 1492 N N . LEU A 1 190 ? -6.806 0.853 -10.776 1.00 82.50 190 LEU A N 1
ATOM 1493 C CA . LEU A 1 190 ? -6.213 0.453 -9.496 1.00 82.50 190 LEU A CA 1
ATOM 1494 C C . LEU A 1 190 ? -6.412 1.511 -8.408 1.00 82.50 190 LEU A C 1
ATOM 1496 O O . LEU A 1 190 ? -6.770 1.170 -7.284 1.00 82.50 190 LEU A O 1
ATOM 1500 N N . LEU A 1 191 ? -6.225 2.791 -8.737 1.00 83.50 191 LEU A N 1
ATOM 1501 C CA . LEU A 1 191 ? -6.399 3.886 -7.784 1.00 83.50 191 LEU A CA 1
ATOM 1502 C C . LEU A 1 191 ? -7.870 4.018 -7.361 1.00 83.50 191 LEU A C 1
ATOM 1504 O O . LEU A 1 191 ? -8.160 4.093 -6.168 1.00 83.50 191 LEU A O 1
ATOM 1508 N N . ILE A 1 192 ? -8.808 3.961 -8.314 1.00 84.94 192 ILE A N 1
ATOM 1509 C CA . ILE A 1 192 ? -10.249 3.965 -8.015 1.00 84.94 192 ILE A CA 1
ATOM 1510 C C . ILE A 1 192 ? -10.608 2.776 -7.117 1.00 84.94 192 ILE A C 1
ATOM 1512 O O . ILE A 1 192 ? -11.263 2.955 -6.091 1.00 84.94 192 ILE A O 1
ATOM 1516 N N . ALA A 1 193 ? -10.140 1.574 -7.455 1.00 85.88 193 ALA A N 1
ATOM 1517 C CA . ALA A 1 193 ? -10.400 0.377 -6.666 1.00 85.88 193 ALA A CA 1
ATOM 1518 C C . ALA A 1 193 ? -9.806 0.477 -5.250 1.00 85.88 193 ALA A C 1
ATOM 1520 O O . ALA A 1 193 ? -10.472 0.111 -4.284 1.00 85.88 193 ALA A O 1
ATOM 1521 N N . ALA A 1 194 ? -8.603 1.039 -5.102 1.00 86.81 194 ALA A N 1
ATOM 1522 C CA . ALA A 1 194 ? -7.983 1.279 -3.801 1.00 86.81 194 ALA A CA 1
ATOM 1523 C C . ALA A 1 194 ? -8.832 2.207 -2.920 1.00 86.81 194 ALA A C 1
ATOM 1525 O O . ALA A 1 194 ? -9.078 1.902 -1.755 1.00 86.81 194 ALA A O 1
ATOM 1526 N N . VAL A 1 195 ? -9.320 3.319 -3.481 1.00 87.81 195 VAL A N 1
ATOM 1527 C CA . VAL A 1 195 ? -10.179 4.271 -2.759 1.00 87.81 195 VAL A CA 1
ATOM 1528 C C . VAL A 1 195 ? -11.483 3.602 -2.329 1.00 87.81 195 VAL A C 1
ATOM 1530 O O . VAL A 1 195 ? -11.886 3.742 -1.176 1.00 87.81 195 VAL A O 1
ATOM 1533 N N . VAL A 1 196 ? -12.110 2.824 -3.216 1.00 88.94 196 VAL A N 1
ATOM 1534 C CA . VAL A 1 196 ? -13.331 2.070 -2.897 1.00 88.94 196 VAL A CA 1
ATOM 1535 C C . VAL A 1 196 ? -13.085 1.081 -1.755 1.00 88.94 196 VAL A C 1
ATOM 1537 O O . VAL A 1 196 ? -13.871 1.044 -0.813 1.00 88.94 196 VAL A O 1
ATOM 1540 N N . LEU A 1 197 ? -11.982 0.327 -1.781 1.00 88.50 197 LEU A N 1
ATOM 1541 C CA . LEU A 1 197 ? -11.635 -0.630 -0.723 1.00 88.50 197 LEU A CA 1
ATOM 1542 C C . LEU A 1 197 ? -11.398 0.050 0.630 1.00 88.50 197 LEU A C 1
ATOM 1544 O O . LEU A 1 197 ? -11.875 -0.434 1.657 1.00 88.50 197 LEU A O 1
ATOM 1548 N N . ILE A 1 198 ? -10.719 1.199 0.635 1.00 87.56 198 ILE A N 1
ATOM 1549 C CA . ILE A 1 198 ? -10.505 1.987 1.853 1.00 87.56 198 ILE A CA 1
ATOM 1550 C C . ILE A 1 198 ? -11.848 2.496 2.397 1.00 87.56 198 ILE A C 1
ATOM 1552 O O . ILE A 1 198 ? -12.114 2.357 3.590 1.00 87.56 198 ILE A O 1
ATOM 1556 N N . ILE A 1 199 ? -12.737 3.021 1.550 1.00 87.25 199 ILE A N 1
ATOM 1557 C CA . ILE A 1 199 ? -14.073 3.462 1.984 1.00 87.25 199 ILE A CA 1
ATOM 1558 C C . ILE A 1 199 ? -14.881 2.284 2.545 1.00 87.25 199 ILE A C 1
ATOM 1560 O O . ILE A 1 199 ? -15.481 2.406 3.611 1.00 87.25 199 ILE A O 1
ATOM 1564 N N . LEU A 1 200 ? -14.863 1.129 1.875 1.00 86.88 200 LEU A N 1
ATOM 1565 C CA . LEU A 1 200 ? -15.559 -0.070 2.343 1.00 86.88 200 LEU A CA 1
ATOM 1566 C C . LEU A 1 200 ? -15.037 -0.538 3.701 1.00 86.88 200 LEU A C 1
ATOM 1568 O O . LEU A 1 200 ? -15.832 -0.892 4.565 1.00 86.88 200 LEU A O 1
ATOM 1572 N N . SER A 1 201 ? -13.725 -0.491 3.923 1.00 84.44 201 SER A N 1
ATOM 1573 C CA . SER A 1 201 ? -13.137 -0.870 5.211 1.00 84.44 201 SER A CA 1
ATOM 1574 C C . SER A 1 201 ? -13.603 0.030 6.362 1.00 84.44 201 SER A C 1
ATOM 1576 O O . SER A 1 201 ? -13.935 -0.449 7.446 1.00 84.44 201 SER A O 1
ATOM 1578 N N . LEU A 1 202 ? -13.713 1.337 6.101 1.00 84.19 202 LEU A N 1
ATOM 1579 C CA . LEU A 1 202 ? -14.228 2.322 7.042 1.00 84.19 202 LEU A CA 1
ATOM 1580 C C . LEU A 1 202 ? -15.718 2.094 7.334 1.00 84.19 202 LEU A C 1
ATOM 1582 O O . LEU A 1 202 ? -16.139 2.203 8.484 1.00 84.19 202 LEU A O 1
ATOM 1586 N N . LEU A 1 203 ? -16.509 1.729 6.320 1.00 84.50 203 LEU A N 1
ATOM 1587 C CA . LEU A 1 203 ? -17.922 1.377 6.496 1.00 84.50 203 LEU A CA 1
ATOM 1588 C C . LEU A 1 203 ? -18.096 0.098 7.322 1.00 84.50 203 LEU A C 1
ATOM 1590 O O . LEU A 1 203 ? -18.924 0.076 8.230 1.00 84.50 203 LEU A O 1
ATOM 1594 N N . VAL A 1 204 ? -17.305 -0.946 7.052 1.00 83.19 204 VAL A N 1
ATOM 1595 C CA . VAL A 1 204 ? -17.314 -2.194 7.837 1.00 83.19 204 VAL A CA 1
ATOM 1596 C C . VAL A 1 204 ? -16.993 -1.899 9.299 1.00 83.19 204 VAL A C 1
ATOM 1598 O O . VAL A 1 204 ? -17.701 -2.370 10.192 1.00 83.19 204 VAL A O 1
ATOM 1601 N N . TYR A 1 205 ? -15.978 -1.068 9.545 1.00 76.38 205 TYR A N 1
ATOM 1602 C CA . TYR A 1 205 ? -15.619 -0.640 10.892 1.00 76.38 205 TYR A CA 1
ATOM 1603 C C . TYR A 1 205 ? -16.765 0.116 11.584 1.00 76.38 205 TYR A C 1
ATOM 1605 O O . TYR A 1 205 ? -17.117 -0.191 12.724 1.00 76.38 205 TYR A O 1
ATOM 1613 N N . TRP A 1 206 ? -17.399 1.064 10.886 1.00 77.25 206 TRP A N 1
ATOM 1614 C CA . TRP A 1 206 ? -18.520 1.841 11.420 1.00 77.25 206 TRP A CA 1
ATOM 1615 C C . TRP A 1 206 ? -19.730 0.967 11.777 1.00 77.25 206 TRP A C 1
ATOM 1617 O O . TRP A 1 206 ? -20.262 1.079 12.881 1.00 77.25 206 TRP A O 1
ATOM 1627 N N . VAL A 1 207 ? -20.130 0.047 10.890 1.00 78.50 207 VAL A N 1
ATOM 1628 C CA . VAL A 1 207 ? -21.262 -0.866 11.133 1.00 78.50 207 VAL A CA 1
ATOM 1629 C C . VAL A 1 207 ? -20.997 -1.769 12.337 1.00 78.50 207 VAL A C 1
ATOM 1631 O O . VAL A 1 207 ? -21.903 -1.996 13.138 1.00 78.50 207 VAL A O 1
ATOM 1634 N N . LYS A 1 208 ? -19.768 -2.272 12.496 1.00 72.12 208 LYS A N 1
ATOM 1635 C CA . LYS A 1 208 ? -19.395 -3.102 13.649 1.00 72.12 208 LYS A CA 1
ATOM 1636 C C . LYS A 1 208 ? -19.425 -2.312 14.957 1.00 72.12 208 LYS A C 1
ATOM 1638 O O . LYS A 1 208 ? -19.938 -2.817 15.949 1.00 72.12 208 LYS A O 1
ATOM 1643 N N . ASN A 1 209 ? -18.943 -1.070 14.954 1.00 65.31 209 ASN A N 1
ATOM 1644 C CA . ASN A 1 209 ? -18.929 -0.225 16.150 1.00 65.31 209 ASN A CA 1
ATOM 1645 C C . ASN A 1 209 ? -20.303 0.378 16.502 1.00 65.31 209 ASN A C 1
ATOM 1647 O O . ASN A 1 209 ? -20.477 0.855 17.613 1.00 65.31 209 ASN A O 1
ATOM 1651 N N . SER A 1 210 ? -21.270 0.378 15.577 1.00 58.72 210 SER A N 1
ATOM 1652 C CA . SER A 1 210 ? -22.659 0.787 15.846 1.00 58.72 210 SER A CA 1
ATOM 1653 C C . SER A 1 210 ? -23.523 -0.336 16.437 1.00 58.72 210 SER A C 1
ATOM 1655 O O . SER A 1 210 ? -24.644 -0.066 16.865 1.00 58.72 210 SER A O 1
ATOM 1657 N N . LYS A 1 211 ? -23.055 -1.590 16.392 1.00 49.53 211 LYS A N 1
ATOM 1658 C CA . LYS A 1 211 ? -23.769 -2.772 16.907 1.00 49.53 211 LYS A CA 1
ATOM 1659 C C . LYS A 1 211 ? -23.274 -3.239 18.284 1.00 49.53 211 LYS A C 1
ATOM 1661 O O . LYS A 1 211 ? -23.823 -4.209 18.800 1.00 49.53 211 LYS A O 1
ATOM 1666 N N . ALA A 1 212 ? -22.242 -2.594 18.827 1.00 46.00 212 ALA A N 1
ATOM 1667 C CA . ALA A 1 212 ? -21.698 -2.818 20.166 1.00 46.00 212 ALA A CA 1
ATOM 1668 C C . ALA A 1 212 ? -22.176 -1.709 21.108 1.00 46.00 212 ALA A C 1
ATOM 1670 O O . ALA A 1 212 ? -22.392 -2.020 22.297 1.00 46.00 212 ALA A O 1
#

Secondary structure (DSSP, 8-state):
---HHHHHHHHHHHHHHHHHHHHHHHHHHHHHHHHHS--TT--HHHHHHHIIIIITHHHHHHHGGGGGGG-SHHHHHHHHTS---HHHHHHHHHHHHHHHHHHHHHHHHHHHHHTT--S-HHHHHHHHHHHHHHHHHHHHHHHHHHT-HHHHHHHHHHHHHHHHHHTTTTTGGG-TTGGGGT--HHHHHHHHHHHHHHHHHHHHHHHHHT--

Organism: NCBI:txid238834